Protein AF-A0A7X9B975-F1 (afdb_monomer)

Secondary structure (DSSP, 8-state):
--EEEEEEEEEHHHHHHHHHHHHHHHHHHH--HHHHHHHHHTTT-HHHHHHHHHHHHHHHHHHTS-BTTB-GGGEEEEE-TT--EEEEE-HHHHHHHHHTT--EEEEEEEE-SSEEEEEEEEE--------TT-SSPPPPPPTT--TTSS-EEEEE---TTTHHHHHHHHHHHHHTT-SEEEEEE-HHHHHHHHHH-TTSEEEE--SHHHHHHHTTT-SEEEE-TT------

Solvent-accessible surface area (backbone atoms only — not comparable to full-atom values): 12880 Å² total; per-residue (Å²): 126,61,73,40,58,15,68,28,75,32,55,19,68,59,46,44,55,42,52,74,76,42,39,66,66,53,44,69,61,43,45,47,72,70,45,46,54,53,38,51,77,52,71,60,39,45,42,59,56,25,16,54,50,12,38,46,50,0,43,28,47,38,73,64,66,41,81,71,88,38,52,51,61,29,49,38,75,44,62,50,99,85,64,52,58,40,70,47,63,35,74,68,40,46,53,53,33,50,77,72,45,34,79,50,63,52,48,49,69,48,69,51,91,61,39,8,30,9,44,21,42,31,18,46,71,82,74,77,79,73,62,94,78,56,91,79,68,80,80,83,79,59,93,87,64,55,53,80,77,41,45,27,38,36,38,37,29,39,35,94,96,29,44,64,47,30,52,52,55,49,52,50,42,50,72,74,57,44,32,38,48,32,43,35,24,40,57,82,55,42,58,63,47,47,77,78,38,76,88,49,44,74,43,70,30,86,47,72,72,46,52,57,60,70,52,65,91,46,77,43,77,46,76,55,41,23,48,75,80,79,81,127

Sequence (232 aa):
MNIRTGIDIIKNARIGKIMQKNKDSFYNRIFTADEKDYIEDKNNNVATVAGMFAAKEAVSKLIGTGIGQVSWKDIIIRHDLYGRPYLELSTVAKNITNKLGIYNIDISISNEEEYSVALAIGGQTKIMIIADNMPYRLKKRTQESHKGDYGRIGIIGGSVGMLGAMYLSSYGALRSGTGLVYAILQKDLARDLNIKGTELITKEADELSVYRKAQDGLDSLVIGPGFGTGNR

Radius of gyration: 27.53 Å; Cα contacts (8 Å, |Δi|>4): 400; chains: 1; bounding box: 57×39×76 Å

Nearest PDB structures (foldseek):
  5xuh-assembly1_C  TM=9.046E-01  e=1.630E-10  Escherichia coli K-12
  5cmo-assembly1_B  TM=9.264E-01  e=6.166E-10  Neisser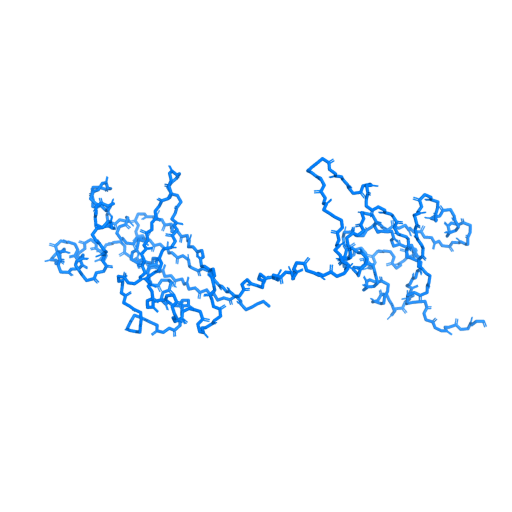ia meningitidis FAM18
  2bdd-assembly1_A  TM=8.419E-01  e=2.238E-10  Plasmodium yoelii yoelii
  5vcb-assembly5_U  TM=9.060E-01  e=1.810E-09  Escherichia coli K-12
  5vbx-assembly1_C  TM=9.005E-01  e=1.699E-09  Escherichia coli K-12

Structure (mmCIF, N/CA/C/O backbone):
data_AF-A0A7X9B975-F1
#
_entry.id   AF-A0A7X9B975-F1
#
loop_
_atom_site.group_PDB
_atom_site.id
_atom_site.type_symbol
_atom_site.label_atom_id
_atom_site.label_alt_id
_atom_site.label_comp_id
_atom_site.label_asym_id
_atom_site.label_entity_id
_atom_site.label_seq_id
_atom_site.pdbx_PDB_ins_code
_atom_site.Cartn_x
_atom_site.Cartn_y
_atom_site.Cartn_z
_atom_site.occupancy
_atom_site.B_iso_or_equiv
_atom_site.auth_seq_id
_atom_site.auth_comp_id
_atom_site.auth_asym_id
_atom_site.auth_atom_id
_atom_site.pdbx_PDB_model_num
ATOM 1 N N . MET A 1 1 ? 13.795 -3.052 -3.272 1.00 57.50 1 MET A N 1
ATOM 2 C CA . MET A 1 1 ? 12.741 -2.192 -2.698 1.00 57.50 1 MET A CA 1
ATOM 3 C C . MET A 1 1 ? 12.273 -2.907 -1.446 1.00 57.50 1 MET A C 1
ATOM 5 O O . MET A 1 1 ? 11.772 -4.013 -1.577 1.00 57.50 1 MET A O 1
ATOM 9 N N . ASN A 1 2 ? 12.555 -2.373 -0.254 1.00 78.81 2 ASN A N 1
ATOM 10 C CA . ASN A 1 2 ? 12.155 -3.034 0.992 1.00 78.81 2 ASN A CA 1
ATOM 11 C C . ASN A 1 2 ? 10.726 -2.614 1.321 1.00 78.81 2 ASN A C 1
ATOM 13 O O . ASN A 1 2 ? 10.510 -1.523 1.851 1.00 78.81 2 ASN A O 1
ATOM 17 N N . ILE A 1 3 ? 9.776 -3.465 0.939 1.00 88.44 3 ILE A N 1
ATOM 18 C CA . ILE A 1 3 ? 8.361 -3.344 1.286 1.00 88.44 3 ILE A CA 1
ATOM 19 C C . ILE A 1 3 ? 8.121 -4.182 2.541 1.00 88.44 3 ILE A C 1
ATOM 21 O O . ILE A 1 3 ? 8.621 -5.300 2.656 1.00 88.44 3 ILE A O 1
ATOM 25 N N . ARG A 1 4 ? 7.369 -3.623 3.480 1.00 92.38 4 ARG A N 1
ATOM 26 C CA . ARG A 1 4 ? 6.867 -4.273 4.684 1.00 92.38 4 ARG A CA 1
ATOM 27 C C . ARG A 1 4 ? 5.353 -4.187 4.691 1.00 92.38 4 ARG A C 1
ATOM 29 O O . ARG A 1 4 ? 4.762 -3.237 4.177 1.00 92.38 4 ARG A O 1
ATOM 36 N N . THR A 1 5 ? 4.738 -5.180 5.303 1.00 95.62 5 THR A N 1
ATOM 37 C CA . THR A 1 5 ? 3.289 -5.287 5.393 1.00 95.62 5 THR A CA 1
ATOM 38 C C . THR A 1 5 ? 2.892 -5.684 6.799 1.00 95.62 5 THR A C 1
ATOM 40 O O . THR A 1 5 ? 3.643 -6.364 7.498 1.00 95.62 5 THR A O 1
ATOM 43 N N . GLY A 1 6 ? 1.684 -5.313 7.186 1.00 96.56 6 GLY A N 1
ATOM 44 C CA . GLY A 1 6 ? 1.014 -5.855 8.352 1.00 96.56 6 GLY A CA 1
ATOM 45 C C . GLY A 1 6 ? -0.459 -6.030 8.038 1.00 96.56 6 GLY A C 1
ATOM 46 O O . GLY A 1 6 ? -1.042 -5.236 7.308 1.00 96.56 6 GLY A O 1
ATOM 47 N N . ILE A 1 7 ? -1.047 -7.103 8.546 1.00 97.94 7 ILE A N 1
ATOM 48 C CA . ILE A 1 7 ? -2.461 -7.410 8.360 1.00 97.94 7 ILE A CA 1
ATOM 49 C C . ILE A 1 7 ? -3.051 -7.818 9.698 1.00 97.94 7 ILE A C 1
ATOM 51 O O . ILE A 1 7 ? -2.393 -8.480 10.513 1.00 97.94 7 ILE A O 1
ATOM 55 N N . ASP A 1 8 ? -4.287 -7.414 9.929 1.00 98.38 8 ASP A N 1
ATOM 56 C CA . ASP A 1 8 ? -5.039 -7.861 11.083 1.00 98.38 8 ASP A CA 1
ATOM 57 C C . ASP A 1 8 ? -6.516 -8.068 10.759 1.00 98.38 8 ASP A C 1
ATOM 59 O O . ASP A 1 8 ? -7.067 -7.399 9.885 1.00 98.38 8 ASP A O 1
ATOM 63 N N . ILE A 1 9 ? -7.128 -9.029 11.452 1.00 98.38 9 ILE A N 1
ATOM 64 C CA . ILE A 1 9 ? -8.538 -9.383 11.319 1.00 98.38 9 ILE A CA 1
ATOM 65 C C . ILE A 1 9 ? -9.173 -9.497 12.702 1.00 98.38 9 ILE A C 1
ATOM 67 O O . ILE A 1 9 ? -8.658 -10.153 13.608 1.00 98.38 9 ILE A O 1
ATOM 71 N N . ILE A 1 10 ? -10.339 -8.882 12.848 1.00 98.38 10 ILE A N 1
ATOM 72 C CA . ILE A 1 10 ? -11.046 -8.730 14.107 1.00 98.38 10 ILE A CA 1
ATOM 73 C C . ILE A 1 10 ? -12.449 -9.291 13.965 1.00 98.38 10 ILE A C 1
ATOM 75 O O . ILE A 1 10 ? -13.190 -8.905 13.072 1.00 98.38 10 ILE A O 1
ATOM 79 N N . LYS A 1 11 ? -12.844 -10.163 14.895 1.00 98.56 11 LYS A N 1
ATOM 80 C CA . LYS A 1 11 ? -14.243 -10.576 15.031 1.00 98.56 11 LYS A CA 1
ATOM 81 C C . LYS A 1 11 ? -15.056 -9.446 15.668 1.00 98.56 11 LYS A C 1
ATOM 83 O O . LYS A 1 11 ? -14.824 -9.119 16.838 1.00 98.56 11 LYS A O 1
ATOM 88 N N . ASN A 1 12 ? -16.037 -8.904 14.953 1.00 98.38 12 ASN A N 1
ATOM 89 C CA . ASN A 1 12 ? -16.820 -7.729 15.362 1.00 98.38 12 ASN A CA 1
ATOM 90 C C . ASN A 1 12 ? -17.543 -7.953 16.692 1.00 98.38 12 ASN A C 1
ATOM 92 O O . ASN A 1 12 ? -17.509 -7.104 17.583 1.00 98.38 12 ASN A O 1
ATOM 96 N N . ALA A 1 13 ? -18.080 -9.158 16.901 1.00 97.94 13 ALA A N 1
ATOM 97 C CA . ALA A 1 13 ? -18.719 -9.541 18.159 1.00 97.94 13 ALA A CA 1
ATOM 98 C C . ALA A 1 13 ? -17.794 -9.394 19.388 1.00 97.94 13 ALA A C 1
ATOM 100 O O . ALA A 1 13 ? -18.272 -9.131 20.494 1.00 97.94 13 ALA A O 1
ATOM 101 N N . ARG A 1 14 ? -16.469 -9.544 19.226 1.00 97.75 14 ARG A N 1
ATOM 102 C CA . ARG A 1 14 ? -15.496 -9.335 20.313 1.00 97.75 14 ARG A CA 1
ATOM 103 C C . ARG A 1 14 ? -15.443 -7.865 20.719 1.00 97.75 14 ARG A C 1
ATOM 105 O O . ARG A 1 14 ? -15.473 -7.568 21.910 1.00 97.75 14 ARG A O 1
ATOM 112 N N . ILE A 1 15 ? -15.398 -6.967 19.737 1.00 98.12 15 ILE A N 1
ATOM 113 C CA . ILE A 1 15 ? -15.389 -5.518 19.960 1.00 98.12 15 ILE A CA 1
ATOM 114 C C . ILE A 1 15 ? -16.724 -5.066 20.550 1.00 98.12 15 ILE A C 1
ATOM 116 O O . ILE A 1 15 ? -16.723 -4.373 21.564 1.00 98.12 15 ILE A O 1
ATOM 120 N N . GLY A 1 16 ? -17.850 -5.562 20.029 1.00 97.62 16 GLY A N 1
ATOM 121 C CA . GLY A 1 16 ? -19.177 -5.280 20.582 1.00 97.62 16 GLY A CA 1
ATOM 122 C C . GLY A 1 16 ? -19.298 -5.649 22.067 1.00 97.62 16 GLY A C 1
ATOM 123 O O . GLY A 1 16 ? -19.759 -4.841 22.870 1.00 97.62 16 GLY A O 1
ATOM 124 N N . LYS A 1 17 ? -18.790 -6.823 22.475 1.00 98.06 17 LYS A N 1
ATOM 125 C CA . LYS A 1 17 ? -18.753 -7.228 23.896 1.00 98.06 17 LYS A CA 1
ATOM 126 C C . LYS A 1 17 ? -17.905 -6.290 24.762 1.00 98.06 17 LYS A C 1
ATOM 128 O O . LYS A 1 17 ? -18.272 -6.026 25.905 1.00 98.06 17 LYS A O 1
ATOM 133 N N . ILE A 1 18 ? -16.776 -5.801 24.246 1.00 97.50 18 ILE A N 1
ATOM 134 C CA . ILE A 1 18 ? -15.914 -4.849 24.965 1.00 97.50 18 ILE A CA 1
ATOM 135 C C . ILE A 1 18 ? -16.613 -3.494 25.092 1.00 97.50 18 ILE A C 1
ATOM 137 O O . ILE A 1 18 ? -16.624 -2.924 26.180 1.00 97.50 18 ILE A O 1
ATOM 141 N N . MET A 1 19 ? -17.242 -3.015 24.018 1.00 96.81 19 MET A N 1
ATOM 142 C CA . MET A 1 19 ? -18.001 -1.763 24.005 1.00 96.81 19 MET A CA 1
ATOM 143 C C . MET A 1 19 ? -19.185 -1.794 24.973 1.00 96.81 19 MET A C 1
ATOM 145 O O . MET A 1 19 ? -19.473 -0.784 25.596 1.00 96.81 19 MET A O 1
ATOM 149 N N . GLN A 1 20 ? -19.842 -2.939 25.160 1.00 96.31 20 GLN A N 1
ATOM 150 C CA . GLN A 1 20 ? -20.931 -3.062 26.137 1.00 96.31 20 GLN A CA 1
ATOM 151 C C . GLN A 1 20 ? -20.439 -3.043 27.589 1.00 96.31 20 GLN A C 1
ATOM 153 O O . GLN A 1 20 ? -21.121 -2.510 28.456 1.00 96.31 20 GLN A O 1
ATOM 158 N N . LYS A 1 21 ? -19.276 -3.646 27.871 1.00 96.19 21 LYS A N 1
ATOM 159 C CA . LYS A 1 21 ? -18.787 -3.815 29.250 1.00 96.19 21 LYS A CA 1
ATOM 160 C C . LYS A 1 21 ? -17.892 -2.676 29.732 1.00 96.19 21 LYS A C 1
ATOM 162 O O . LYS A 1 21 ? -17.994 -2.287 30.884 1.00 96.19 21 LYS A O 1
ATOM 167 N N . ASN A 1 22 ? -16.991 -2.188 28.879 1.00 95.44 22 ASN A N 1
ATOM 168 C CA . ASN A 1 22 ? -15.858 -1.337 29.260 1.00 95.44 22 ASN A CA 1
ATOM 169 C C . ASN A 1 22 ? -15.561 -0.254 28.202 1.00 95.44 22 ASN A C 1
ATOM 171 O O . ASN A 1 22 ? -14.390 0.001 27.900 1.00 95.44 22 ASN A O 1
ATOM 175 N N . LYS A 1 23 ? -16.599 0.362 27.614 1.00 94.44 23 LYS A N 1
ATOM 176 C CA . LYS A 1 23 ? -16.467 1.314 26.493 1.00 94.44 23 LYS A CA 1
ATOM 177 C C . LYS A 1 23 ? -15.414 2.388 26.746 1.00 94.44 23 LYS A C 1
ATOM 179 O O . LYS A 1 23 ? -14.465 2.504 25.975 1.00 94.44 23 LYS A O 1
ATOM 184 N N . ASP A 1 24 ? -15.551 3.124 27.844 1.00 95.56 24 ASP A N 1
ATOM 185 C CA . ASP A 1 24 ? -14.751 4.326 28.084 1.00 95.56 24 ASP A CA 1
ATOM 186 C C . ASP A 1 24 ? -13.279 3.990 28.293 1.00 95.56 24 ASP A C 1
ATOM 188 O O . ASP A 1 24 ? -12.406 4.609 27.692 1.00 95.56 24 ASP A O 1
ATOM 192 N N . SER A 1 25 ? -12.984 2.954 29.084 1.00 97.06 25 SER A N 1
ATOM 193 C CA . SER A 1 25 ? -11.610 2.481 29.289 1.00 97.06 25 SER A CA 1
ATOM 194 C C . SER A 1 25 ? -10.976 2.012 27.974 1.00 97.06 25 SER A C 1
ATOM 196 O O . SER A 1 25 ? -9.838 2.375 27.664 1.00 97.06 25 SER A O 1
ATOM 198 N N . PHE A 1 26 ? -11.728 1.259 27.165 1.00 97.62 26 PHE A N 1
ATOM 199 C CA . PHE A 1 26 ? -11.276 0.790 25.857 1.00 97.62 26 PHE A CA 1
ATOM 200 C C . PHE A 1 26 ? -10.996 1.961 24.906 1.00 97.62 26 PHE A C 1
ATOM 202 O O . PHE A 1 26 ? -9.901 2.054 24.346 1.00 97.62 26 PHE A O 1
ATOM 209 N N . TYR A 1 27 ? -11.931 2.903 24.787 1.00 97.94 27 TYR A N 1
ATOM 210 C CA . TYR A 1 27 ? -11.802 4.057 23.898 1.00 97.94 27 TYR A CA 1
ATOM 211 C C . TYR A 1 27 ? -10.659 4.966 24.341 1.00 97.94 27 TYR A C 1
ATOM 213 O O . TYR A 1 27 ? -9.833 5.375 23.527 1.00 97.94 27 TYR A O 1
ATOM 221 N N . ASN A 1 28 ? -10.559 5.240 25.643 1.00 97.31 28 ASN A N 1
ATOM 222 C CA . ASN A 1 28 ? -9.497 6.062 26.216 1.00 97.31 28 ASN A CA 1
ATOM 223 C C . ASN A 1 28 ? -8.113 5.447 26.055 1.00 97.31 28 ASN A C 1
ATOM 225 O O . ASN A 1 28 ? -7.135 6.192 26.028 1.00 97.31 28 ASN A O 1
ATOM 229 N N . ARG A 1 29 ? -8.009 4.123 25.938 1.00 96.69 29 ARG A N 1
ATOM 230 C CA . ARG A 1 29 ? -6.735 3.449 25.692 1.00 96.69 29 ARG A CA 1
ATOM 231 C C . ARG A 1 29 ? -6.309 3.525 24.227 1.00 96.69 29 ARG A C 1
ATOM 233 O O . ARG A 1 29 ? -5.114 3.651 23.972 1.00 96.69 29 ARG A O 1
ATOM 240 N N . ILE A 1 30 ? -7.251 3.427 23.289 1.00 97.50 30 ILE A N 1
ATOM 241 C CA . ILE A 1 30 ? -6.934 3.122 21.884 1.00 97.50 30 ILE A CA 1
ATOM 242 C C . ILE A 1 30 ? -7.052 4.321 20.954 1.00 97.50 30 ILE A C 1
ATOM 244 O O . ILE A 1 30 ? -6.211 4.490 20.069 1.00 97.50 30 ILE A O 1
ATOM 248 N N . PHE A 1 31 ? -8.072 5.147 21.153 1.00 98.19 31 PHE A N 1
ATOM 249 C CA . PHE A 1 31 ? -8.433 6.203 20.216 1.00 98.19 31 PHE A CA 1
ATOM 250 C C . PHE A 1 31 ? -8.048 7.583 20.762 1.00 98.19 31 PHE A C 1
ATOM 252 O O . PHE A 1 31 ? -8.104 7.837 21.976 1.00 98.19 31 PHE A O 1
ATOM 259 N N . THR A 1 32 ? -7.623 8.475 19.869 1.00 98.12 32 THR A N 1
ATOM 260 C CA . THR A 1 32 ? -7.479 9.912 20.151 1.00 98.12 32 THR A CA 1
ATOM 261 C C . THR A 1 32 ? -8.853 10.569 20.324 1.00 98.12 32 THR A C 1
ATOM 263 O O . THR A 1 32 ? -9.875 9.901 20.188 1.00 98.12 32 THR A O 1
ATOM 266 N N . ALA A 1 33 ? -8.899 11.855 20.688 1.00 97.50 33 ALA A N 1
ATOM 267 C CA . ALA A 1 33 ? -10.167 12.585 20.784 1.00 97.50 33 ALA A CA 1
ATOM 268 C C . ALA A 1 33 ? -10.882 12.606 19.423 1.00 97.50 33 ALA A C 1
ATOM 270 O O . ALA A 1 33 ? -11.959 12.040 19.301 1.00 97.50 33 ALA A O 1
ATOM 271 N N . ASP A 1 34 ? -10.200 13.078 18.383 1.00 96.44 34 ASP A N 1
ATOM 272 C CA . ASP A 1 34 ? -10.764 13.169 17.035 1.00 96.44 34 ASP A CA 1
ATOM 273 C C . ASP A 1 34 ? -11.210 11.813 16.450 1.00 96.44 34 ASP A C 1
ATOM 275 O O . ASP A 1 34 ? -12.160 11.736 15.674 1.00 96.44 34 ASP A O 1
ATOM 279 N N . GLU A 1 35 ? -10.518 10.718 16.789 1.00 98.25 35 GLU A N 1
ATOM 280 C CA . GLU A 1 35 ? -10.943 9.376 16.374 1.00 98.25 35 GLU A CA 1
ATOM 281 C C . GLU A 1 35 ? -12.242 8.955 17.068 1.00 98.25 35 GLU A C 1
ATOM 283 O O . GLU A 1 35 ? -13.059 8.270 16.455 1.00 98.25 35 GLU A O 1
ATOM 288 N N . LYS A 1 36 ? -12.445 9.349 18.332 1.00 98.19 36 LYS A N 1
ATOM 289 C CA . LYS A 1 36 ? -13.707 9.098 19.038 1.00 98.19 36 LYS A CA 1
ATOM 290 C C . LYS A 1 36 ? -14.830 9.928 18.442 1.00 98.19 36 LYS A C 1
ATOM 292 O O . LYS A 1 36 ? -15.886 9.353 18.213 1.00 98.19 36 LYS A O 1
ATOM 297 N N . ASP A 1 37 ? -14.577 11.193 18.118 1.00 97.25 37 ASP A N 1
ATOM 298 C CA . ASP A 1 37 ? -15.561 12.057 17.459 1.00 97.25 37 ASP A CA 1
ATOM 299 C C . ASP A 1 37 ? -16.019 11.424 16.134 1.00 97.25 37 ASP A C 1
ATOM 301 O O . ASP A 1 37 ? -17.210 11.248 15.895 1.00 97.25 37 ASP A O 1
ATOM 305 N N . TYR A 1 38 ? -15.076 10.929 15.322 1.00 96.62 38 TYR A N 1
ATOM 306 C CA . TYR A 1 38 ? -15.402 10.188 14.098 1.00 96.62 38 TYR A CA 1
ATOM 307 C C . TYR A 1 38 ? -16.229 8.917 14.366 1.00 96.62 38 TYR A C 1
ATOM 309 O O . TYR A 1 38 ? -17.169 8.609 13.632 1.00 96.62 38 TYR A O 1
ATOM 317 N N . ILE A 1 39 ? -15.882 8.143 15.398 1.00 97.31 39 ILE A N 1
ATOM 318 C CA . ILE A 1 39 ? -16.630 6.935 15.781 1.00 97.31 39 ILE A CA 1
ATOM 319 C C . ILE A 1 39 ? -18.054 7.294 16.233 1.00 97.31 39 ILE A C 1
ATOM 321 O O . ILE A 1 39 ? -18.999 6.560 15.926 1.00 97.31 39 ILE A O 1
ATOM 325 N N . GLU A 1 40 ? -18.217 8.397 16.956 1.00 96.94 40 GLU A N 1
ATOM 326 C CA . GLU A 1 40 ? -19.508 8.907 17.414 1.00 96.94 40 GLU A CA 1
ATOM 327 C C . GLU A 1 40 ? -20.374 9.377 16.245 1.00 96.94 40 GLU A C 1
ATOM 329 O O . GLU A 1 40 ? -21.527 8.949 16.165 1.00 96.94 40 GLU A O 1
ATOM 334 N N . ASP A 1 41 ? -19.802 10.090 15.272 1.00 96.38 41 ASP A N 1
ATOM 335 C CA . ASP A 1 41 ? -20.461 10.465 14.011 1.00 96.38 41 ASP A CA 1
ATOM 336 C C . ASP A 1 41 ? -20.919 9.245 13.194 1.00 96.38 41 ASP A C 1
ATOM 338 O O . ASP A 1 41 ? -21.881 9.302 12.423 1.00 96.38 41 ASP A O 1
ATOM 342 N N . LYS A 1 42 ? -20.252 8.098 13.368 1.00 95.88 42 LYS A N 1
ATOM 343 C CA . LYS A 1 42 ? -20.668 6.799 12.810 1.00 95.88 42 LYS A CA 1
ATOM 344 C C . LYS A 1 42 ? -21.601 6.016 13.737 1.00 95.88 42 LYS A C 1
ATOM 346 O O . LYS A 1 42 ? -21.736 4.801 13.585 1.00 95.88 42 LYS A O 1
ATOM 351 N N . ASN A 1 43 ? -22.261 6.685 14.680 1.00 96.88 43 ASN A N 1
ATOM 352 C CA . ASN A 1 43 ? -23.194 6.110 15.652 1.00 96.88 43 ASN A CA 1
ATOM 353 C C . ASN A 1 43 ? -22.585 4.977 16.489 1.00 96.88 43 ASN A C 1
ATOM 355 O O . ASN A 1 43 ? -23.275 4.025 16.853 1.00 96.88 43 ASN A O 1
ATOM 359 N N . ASN A 1 44 ? -21.283 5.051 16.790 1.00 95.38 44 ASN A N 1
ATOM 360 C CA . ASN A 1 44 ? -20.555 3.992 17.491 1.00 95.38 44 ASN A CA 1
ATOM 361 C C . ASN A 1 44 ? -20.723 2.611 16.828 1.00 95.38 44 ASN A C 1
ATOM 363 O O . ASN A 1 44 ? -20.837 1.590 17.512 1.00 95.38 44 ASN A O 1
ATOM 367 N N . ASN A 1 45 ? -20.758 2.569 15.494 1.00 96.69 45 ASN A N 1
AT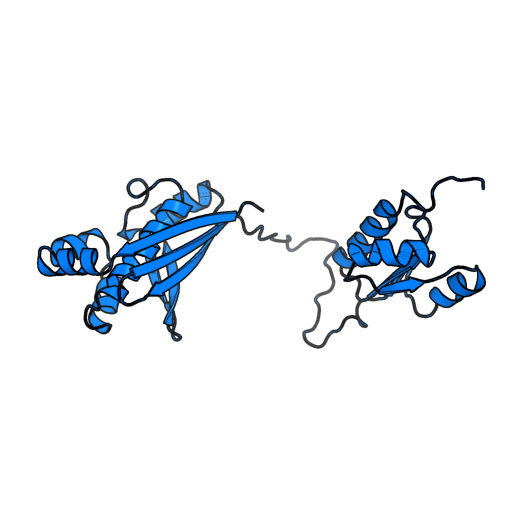OM 368 C CA . ASN A 1 45 ? -20.874 1.323 14.751 1.00 96.69 45 ASN A CA 1
ATOM 369 C C . ASN A 1 45 ? -19.723 0.360 15.105 1.00 96.69 45 ASN A C 1
ATOM 371 O O . ASN A 1 45 ? -18.544 0.703 15.003 1.00 96.69 45 ASN A O 1
ATOM 375 N N . VAL A 1 46 ? -20.071 -0.868 15.508 1.00 98.06 46 VAL A N 1
ATOM 376 C CA . VAL A 1 46 ? -19.100 -1.870 15.978 1.00 98.06 46 VAL A CA 1
ATOM 377 C C . VAL A 1 46 ? -18.076 -2.227 14.899 1.00 98.06 46 VAL A C 1
ATOM 379 O O . VAL A 1 46 ? -16.898 -2.363 15.222 1.00 98.06 46 VAL A O 1
ATOM 382 N N . ALA A 1 47 ? -18.492 -2.342 13.636 1.00 97.81 47 ALA A N 1
ATOM 383 C CA . ALA A 1 47 ? -17.593 -2.648 12.526 1.00 97.81 47 ALA A CA 1
ATOM 384 C C . ALA A 1 47 ? -16.650 -1.471 12.216 1.00 97.81 47 ALA A C 1
ATOM 386 O O . ALA A 1 47 ? -15.480 -1.690 11.918 1.00 97.81 47 ALA A O 1
ATOM 387 N N . THR A 1 48 ? -17.091 -0.216 12.377 1.00 97.44 48 THR A N 1
ATOM 388 C CA . THR A 1 48 ? -16.197 0.955 12.295 1.00 97.44 48 THR A CA 1
ATOM 389 C C . THR A 1 48 ? -15.102 0.892 13.360 1.00 97.44 48 THR A C 1
ATOM 391 O O . THR A 1 48 ? -13.919 1.005 13.037 1.00 97.44 48 THR A O 1
ATOM 394 N N . VAL A 1 49 ? -15.475 0.645 14.619 1.00 98.25 49 VAL A N 1
ATOM 395 C CA . VAL A 1 49 ? -14.514 0.529 15.730 1.00 98.25 49 VAL A CA 1
ATOM 396 C C . VAL A 1 49 ? -13.571 -0.657 15.516 1.00 98.25 49 VAL A C 1
ATOM 398 O O . VAL A 1 49 ? -12.363 -0.533 15.725 1.00 98.25 49 VAL A O 1
ATOM 401 N N . ALA A 1 50 ? -14.102 -1.799 15.072 1.00 98.56 50 ALA A N 1
ATOM 402 C CA . ALA A 1 50 ? -13.325 -2.998 14.784 1.00 98.56 50 ALA A CA 1
ATOM 403 C C . ALA A 1 50 ? -12.348 -2.793 13.618 1.00 98.56 50 ALA A C 1
ATOM 405 O O . ALA A 1 50 ? -11.187 -3.177 13.739 1.00 98.56 50 ALA A O 1
ATOM 406 N N . GLY A 1 51 ? -12.772 -2.135 12.538 1.00 98.38 51 GLY A N 1
ATOM 407 C CA . GLY A 1 51 ? -11.926 -1.801 11.393 1.00 98.38 51 GLY A CA 1
ATOM 408 C C . GLY A 1 51 ? -10.796 -0.837 11.748 1.00 98.38 51 GLY A C 1
ATOM 409 O O . GLY A 1 51 ? -9.647 -1.079 11.380 1.00 98.38 51 GLY A O 1
ATOM 410 N N . MET A 1 52 ? -11.077 0.210 12.530 1.00 98.44 52 MET A N 1
ATOM 411 C CA . MET A 1 52 ? -10.035 1.125 13.017 1.00 98.44 52 MET A CA 1
ATOM 412 C C . MET A 1 52 ? -9.064 0.425 13.977 1.00 98.44 52 MET A C 1
ATOM 414 O O . MET A 1 52 ? -7.856 0.649 13.903 1.00 98.44 52 MET A O 1
ATOM 418 N N . PHE A 1 53 ? -9.563 -0.453 14.853 1.00 98.31 53 PHE A N 1
ATOM 419 C CA . PHE A 1 53 ? -8.722 -1.271 15.729 1.00 98.31 53 PHE A CA 1
ATOM 420 C C . PHE A 1 53 ? -7.810 -2.205 14.914 1.00 98.31 53 PHE A C 1
ATOM 422 O O . PHE A 1 53 ? -6.599 -2.222 15.144 1.00 98.31 53 PHE A O 1
ATOM 429 N N . ALA A 1 54 ? -8.364 -2.906 13.917 1.00 98.31 54 ALA A N 1
ATOM 430 C CA . ALA A 1 54 ? -7.610 -3.760 12.999 1.00 98.31 54 ALA A CA 1
ATOM 431 C C . ALA A 1 54 ? -6.527 -2.960 12.259 1.00 98.31 54 ALA A C 1
ATOM 433 O O . ALA A 1 54 ? -5.388 -3.407 12.144 1.00 98.31 54 ALA A O 1
ATOM 434 N N . ALA A 1 55 ? -6.841 -1.743 11.802 1.00 98.31 55 ALA A N 1
ATOM 435 C CA . ALA A 1 55 ? -5.877 -0.879 11.121 1.00 98.31 55 ALA A CA 1
ATOM 436 C C . ALA A 1 55 ? -4.693 -0.518 12.022 1.00 98.31 55 ALA A C 1
ATOM 438 O O . ALA A 1 55 ? -3.541 -0.582 11.584 1.00 98.31 55 ALA A O 1
ATOM 439 N N . LYS A 1 56 ? -4.950 -0.203 13.297 1.00 97.88 56 LYS A N 1
ATOM 440 C CA . LYS A 1 56 ? -3.879 0.087 14.256 1.00 97.88 56 LYS A CA 1
ATOM 441 C C . LYS A 1 56 ? -2.994 -1.132 14.524 1.00 97.88 56 LYS A C 1
ATOM 443 O O . LYS A 1 56 ? -1.769 -0.995 14.558 1.00 97.88 56 LYS A O 1
ATOM 448 N N . GLU A 1 57 ? -3.577 -2.324 14.647 1.00 97.31 57 GLU A N 1
ATOM 449 C CA . GLU A 1 57 ? -2.802 -3.566 14.774 1.00 97.31 57 GLU A CA 1
ATOM 450 C C . GLU A 1 57 ? -1.994 -3.885 13.509 1.00 97.31 57 GLU A C 1
ATOM 452 O O . GLU A 1 57 ? -0.812 -4.225 13.603 1.00 97.31 57 GLU A O 1
ATOM 457 N N . ALA A 1 58 ? -2.586 -3.718 12.325 1.00 97.69 58 ALA A N 1
ATOM 458 C CA . ALA A 1 58 ? -1.910 -3.914 11.047 1.00 97.69 58 ALA A CA 1
ATOM 459 C C . ALA A 1 58 ? -0.683 -2.995 10.916 1.00 97.69 58 ALA A C 1
ATOM 461 O O . ALA A 1 58 ? 0.408 -3.462 10.583 1.00 97.69 58 ALA A O 1
ATOM 462 N N . VAL A 1 59 ? -0.813 -1.710 11.260 1.00 97.06 59 VAL A N 1
ATOM 463 C CA . VAL A 1 59 ? 0.319 -0.768 11.268 1.00 97.06 59 VAL A CA 1
ATOM 464 C C . VAL A 1 59 ? 1.371 -1.177 12.301 1.00 97.06 59 VAL A C 1
ATOM 466 O O . VAL A 1 59 ? 2.562 -1.191 11.993 1.00 97.06 59 VAL A O 1
ATOM 469 N N . SER A 1 60 ? 0.963 -1.579 13.505 1.00 95.69 60 SER A N 1
ATOM 470 C CA . SER A 1 60 ? 1.893 -2.047 14.539 1.00 95.69 60 SER A CA 1
ATOM 471 C C . SER A 1 60 ? 2.717 -3.269 14.092 1.00 95.69 60 SER A C 1
ATOM 473 O O . SER A 1 60 ? 3.934 -3.316 14.309 1.00 95.69 60 SER A O 1
ATOM 475 N N . LYS A 1 61 ? 2.091 -4.225 13.391 1.00 94.81 61 LYS A N 1
ATOM 476 C CA . LYS A 1 61 ? 2.766 -5.396 12.801 1.00 94.81 61 LYS A CA 1
ATOM 477 C C . LYS A 1 61 ? 3.727 -5.008 11.680 1.00 94.81 61 LYS A C 1
ATOM 479 O O . LYS A 1 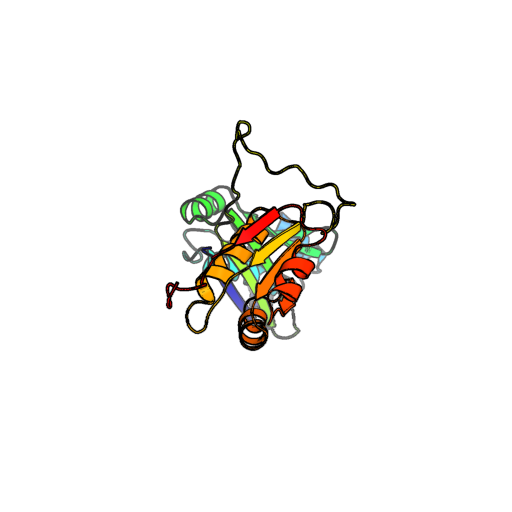61 ? 4.827 -5.548 11.623 1.00 94.81 61 LYS A O 1
ATOM 484 N N . LEU A 1 62 ? 3.349 -4.046 10.835 1.00 94.75 62 LEU A N 1
ATOM 485 C CA . LEU A 1 62 ? 4.219 -3.512 9.783 1.00 94.75 62 LEU A CA 1
ATOM 486 C C . LEU A 1 62 ? 5.493 -2.879 10.360 1.00 94.75 62 LEU A C 1
ATOM 488 O O . LEU A 1 62 ? 6.586 -3.073 9.820 1.00 94.75 62 LEU A O 1
ATOM 492 N N . ILE A 1 63 ? 5.360 -2.122 11.455 1.00 92.00 63 ILE A N 1
ATOM 493 C CA . ILE A 1 63 ? 6.498 -1.519 12.165 1.00 92.00 63 ILE A CA 1
ATOM 494 C C . ILE A 1 63 ? 7.391 -2.623 12.758 1.00 92.00 63 ILE A C 1
ATOM 496 O O . ILE A 1 63 ? 8.614 -2.484 12.785 1.00 92.00 63 ILE A O 1
ATOM 500 N N . GLY A 1 64 ? 6.797 -3.755 13.148 1.00 86.38 64 GLY A N 1
ATOM 501 C CA . GLY A 1 64 ? 7.508 -4.948 13.612 1.00 86.38 64 GLY A CA 1
ATOM 502 C C . GLY A 1 64 ? 7.893 -4.903 15.089 1.00 86.38 64 GLY A C 1
ATOM 503 O O . GLY A 1 64 ? 8.649 -5.751 15.551 1.00 86.38 64 GLY A O 1
ATOM 504 N N . THR A 1 65 ? 7.388 -3.920 15.835 1.00 76.25 65 THR A N 1
ATOM 505 C CA . THR A 1 65 ? 7.662 -3.742 17.269 1.00 76.25 65 THR A CA 1
ATOM 506 C C . THR A 1 65 ? 6.500 -4.178 18.160 1.00 76.25 65 THR A C 1
ATOM 508 O O . THR A 1 65 ? 6.674 -4.279 19.373 1.00 76.25 65 THR A O 1
ATOM 511 N N . GLY A 1 66 ? 5.324 -4.443 17.576 1.00 74.25 66 GLY A N 1
ATOM 512 C CA . GLY A 1 66 ? 4.091 -4.643 18.333 1.00 74.25 66 GLY A CA 1
ATOM 513 C C . GLY A 1 66 ? 3.640 -3.369 19.059 1.00 74.25 66 GLY A C 1
ATOM 514 O O . GLY A 1 66 ? 4.263 -2.306 18.965 1.00 74.25 66 GLY A O 1
ATOM 515 N N . ILE A 1 67 ? 2.512 -3.452 19.765 1.00 80.00 67 ILE A N 1
ATOM 516 C CA . ILE A 1 67 ? 2.047 -2.354 20.616 1.00 80.00 67 ILE A CA 1
ATOM 517 C C . ILE A 1 67 ? 2.902 -2.348 21.886 1.00 80.00 67 ILE A C 1
ATOM 519 O O . ILE A 1 67 ? 2.952 -3.341 22.610 1.00 80.00 67 ILE A O 1
ATOM 523 N N . GLY A 1 68 ? 3.576 -1.231 22.152 1.00 77.44 68 GLY A N 1
ATOM 524 C CA . GLY A 1 68 ? 4.531 -1.093 23.254 1.00 77.44 68 GLY A CA 1
ATOM 525 C C . GLY A 1 68 ? 5.561 -0.007 22.966 1.00 77.44 68 GLY A C 1
ATOM 526 O O . GLY A 1 68 ? 5.547 1.032 23.617 1.00 77.44 68 GLY A O 1
ATOM 527 N N . GLN A 1 69 ? 6.401 -0.207 21.941 1.00 80.81 69 GLN A N 1
ATOM 528 C CA . GLN A 1 69 ? 7.304 0.855 21.457 1.00 80.81 69 GLN A CA 1
ATOM 529 C C . GLN A 1 69 ? 6.545 1.970 20.733 1.00 80.81 69 GLN A C 1
ATOM 531 O O . GLN A 1 69 ? 6.964 3.122 20.747 1.00 80.81 69 GLN A O 1
ATOM 536 N N . VAL A 1 70 ? 5.434 1.605 20.096 1.00 90.12 70 VAL A N 1
ATOM 537 C CA . VAL A 1 70 ? 4.445 2.528 19.547 1.00 90.12 70 VAL A CA 1
ATOM 538 C C . VAL A 1 70 ? 3.152 2.294 20.319 1.00 90.12 70 VAL A C 1
ATOM 540 O O . VAL A 1 70 ? 2.727 1.145 20.485 1.00 90.12 70 VAL A O 1
ATOM 543 N N . SER A 1 71 ? 2.551 3.361 20.83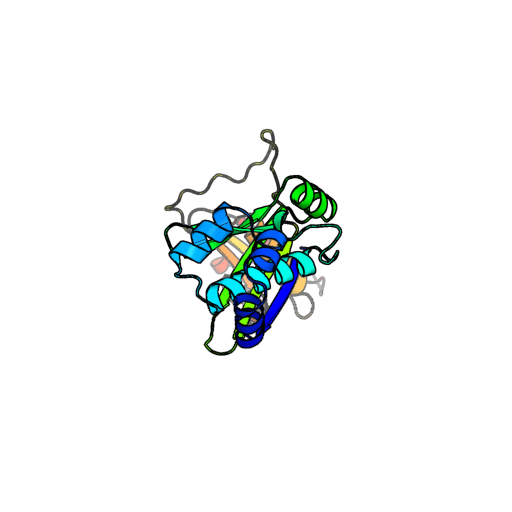9 1.00 93.56 71 SER A N 1
ATOM 544 C CA . SER A 1 71 ? 1.262 3.277 21.521 1.00 93.56 71 SER A CA 1
ATOM 545 C C . SER A 1 71 ? 0.112 3.284 20.514 1.00 93.56 71 SER A C 1
ATOM 547 O O . SER A 1 71 ? 0.250 3.729 19.376 1.00 93.56 71 SER A O 1
ATOM 549 N N . TRP A 1 72 ? -1.070 2.848 20.947 1.00 96.44 72 TRP A N 1
ATOM 550 C CA . TRP A 1 72 ? -2.273 2.911 20.115 1.00 96.44 72 TRP A CA 1
ATOM 551 C C . TRP A 1 72 ? -2.581 4.319 19.597 1.00 96.44 72 TRP A C 1
ATOM 553 O O . TRP A 1 72 ? -3.050 4.472 18.475 1.00 96.44 72 TRP A O 1
ATOM 563 N N . LYS A 1 73 ? -2.308 5.348 20.406 1.00 96.69 73 LYS A N 1
ATOM 564 C CA . LYS A 1 73 ? -2.585 6.749 20.065 1.00 96.69 73 LYS A CA 1
ATOM 565 C C . LYS A 1 73 ? -1.493 7.396 19.220 1.00 96.69 73 LYS A C 1
ATOM 567 O O . LYS A 1 73 ? -1.691 8.500 18.731 1.00 96.69 73 LYS A O 1
ATOM 572 N N . ASP A 1 74 ? -0.367 6.714 19.029 1.00 95.94 74 ASP A N 1
ATOM 573 C CA . ASP A 1 74 ? 0.660 7.152 18.089 1.00 95.94 74 ASP A CA 1
ATOM 574 C C . ASP A 1 74 ? 0.310 6.802 16.635 1.00 95.94 74 ASP A C 1
ATOM 576 O O . ASP A 1 74 ? 0.898 7.364 15.711 1.00 95.94 74 ASP A O 1
ATOM 580 N N . ILE A 1 75 ? -0.634 5.875 16.445 1.00 97.12 75 ILE A N 1
ATOM 581 C CA . ILE A 1 75 ? -1.160 5.421 15.157 1.00 97.12 75 ILE A CA 1
ATOM 582 C C . ILE A 1 75 ? -2.569 5.998 15.021 1.00 97.12 75 ILE A C 1
ATOM 584 O O . ILE A 1 75 ? -3.494 5.505 15.663 1.00 97.12 75 ILE A O 1
ATOM 588 N N . ILE A 1 76 ? -2.735 7.051 14.227 1.00 98.19 76 ILE A N 1
ATOM 589 C CA . ILE A 1 76 ? -3.981 7.818 14.132 1.00 98.19 76 ILE A CA 1
ATOM 590 C C . ILE A 1 76 ? -4.619 7.540 12.773 1.00 98.19 76 ILE A C 1
ATOM 592 O O . ILE A 1 76 ? -4.019 7.793 11.728 1.00 98.19 76 ILE A O 1
ATOM 596 N N . ILE A 1 77 ? -5.837 7.006 12.783 1.00 98.19 77 ILE A N 1
ATOM 597 C CA . ILE A 1 77 ? -6.589 6.708 11.565 1.00 98.19 77 ILE A CA 1
ATOM 598 C C . ILE A 1 77 ? -7.459 7.915 11.220 1.00 98.19 77 ILE A C 1
ATOM 600 O O . ILE A 1 77 ? -8.305 8.339 12.007 1.00 98.19 77 ILE A O 1
ATOM 604 N N . ARG A 1 78 ? -7.261 8.461 10.023 1.00 97.31 78 ARG A N 1
ATOM 605 C CA . ARG A 1 78 ? -8.041 9.569 9.468 1.00 97.31 78 ARG A CA 1
ATOM 606 C C . ARG A 1 78 ? -8.787 9.104 8.225 1.00 97.31 78 ARG A C 1
ATOM 608 O O . ARG A 1 78 ? -8.450 8.070 7.655 1.00 97.31 78 ARG A O 1
ATOM 615 N N . HIS A 1 79 ? -9.778 9.875 7.796 1.00 95.44 79 HIS A N 1
ATOM 616 C CA . HIS A 1 79 ? -10.500 9.634 6.550 1.00 95.44 79 HIS A CA 1
ATOM 617 C C . HIS A 1 79 ? -10.556 10.926 5.740 1.00 95.44 79 HIS A C 1
ATOM 619 O O . HIS A 1 79 ? -10.730 12.001 6.313 1.00 95.44 79 HIS A O 1
ATOM 625 N N . ASP A 1 80 ? -10.369 10.830 4.425 1.00 93.06 80 ASP A N 1
ATOM 626 C CA . ASP A 1 80 ? -10.524 11.979 3.532 1.00 93.06 80 ASP A CA 1
ATOM 627 C C . ASP A 1 80 ? -12.006 12.275 3.225 1.00 93.06 80 ASP A C 1
ATOM 629 O O . ASP A 1 80 ? -12.916 11.594 3.706 1.00 93.06 80 ASP A O 1
ATOM 633 N N . LEU A 1 81 ? -12.258 13.297 2.399 1.00 92.19 81 LEU A N 1
ATOM 634 C CA . LEU A 1 81 ? -13.611 13.710 1.999 1.00 92.19 81 LEU A CA 1
ATOM 635 C C . LEU A 1 81 ? -14.385 12.628 1.222 1.00 92.19 81 LEU A C 1
ATOM 637 O O . LEU A 1 81 ? -15.609 12.702 1.139 1.00 92.19 81 LEU A O 1
ATOM 641 N N . TYR A 1 82 ? -13.694 11.628 0.671 1.00 92.31 82 TYR A N 1
ATOM 642 C CA . TYR A 1 82 ? -14.283 10.493 -0.043 1.00 92.31 82 TYR A CA 1
ATOM 643 C C . TYR A 1 82 ? -14.390 9.241 0.840 1.00 92.31 82 TYR A C 1
ATOM 645 O O . TYR A 1 82 ? -14.818 8.186 0.372 1.00 92.31 82 TYR A O 1
ATOM 653 N N . GLY A 1 83 ? -14.014 9.340 2.118 1.00 88.56 83 GLY A N 1
ATOM 654 C CA . GLY A 1 83 ? -14.043 8.238 3.072 1.00 88.56 83 GLY A CA 1
ATOM 655 C C . GLY A 1 83 ? -12.866 7.270 2.955 1.00 88.56 83 GLY A C 1
ATOM 656 O O . GLY A 1 83 ? -12.899 6.223 3.602 1.00 88.56 83 GLY A O 1
ATOM 657 N N . ARG A 1 84 ? -11.819 7.583 2.177 1.00 95.00 84 ARG A N 1
ATOM 658 C CA . ARG A 1 84 ? -10.610 6.749 2.124 1.00 95.00 84 ARG A CA 1
ATOM 659 C C . ARG A 1 84 ? -9.857 6.870 3.454 1.00 95.00 84 ARG A C 1
ATOM 661 O O . ARG A 1 84 ? -9.522 7.992 3.843 1.00 95.00 84 ARG A O 1
ATOM 668 N N . PRO A 1 85 ? -9.531 5.752 4.129 1.00 97.19 85 PRO A N 1
ATOM 669 C CA . PRO A 1 85 ? -8.704 5.798 5.322 1.00 97.19 85 PRO A CA 1
ATOM 670 C C . PRO A 1 85 ? -7.254 6.143 4.961 1.00 97.19 85 PRO A C 1
ATOM 672 O O . PRO A 1 85 ? -6.693 5.610 4.001 1.00 97.19 85 PRO A O 1
ATOM 675 N N . TYR A 1 86 ? -6.627 7.001 5.757 1.00 96.56 86 TYR A N 1
ATOM 676 C CA . TYR A 1 86 ? -5.199 7.287 5.685 1.00 96.56 86 TYR A CA 1
ATOM 677 C C . TYR A 1 86 ? -4.594 7.380 7.084 1.00 96.56 86 TYR A C 1
ATOM 679 O O . TYR A 1 86 ? -5.292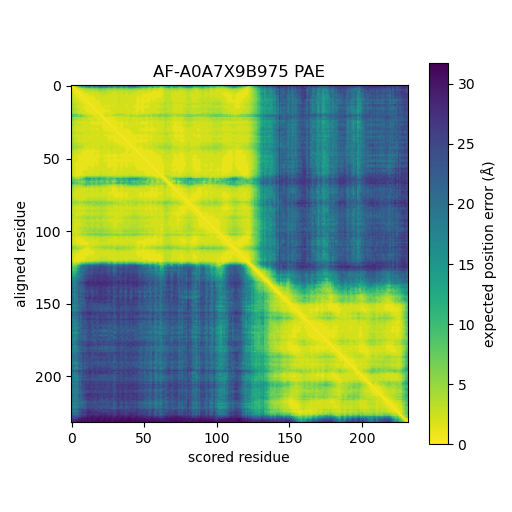 7.553 8.086 1.00 96.56 86 TYR A O 1
ATOM 687 N N . LEU A 1 87 ? -3.276 7.218 7.145 1.00 96.00 87 LEU A N 1
ATOM 688 C CA . LEU A 1 87 ? -2.545 7.149 8.397 1.00 96.00 87 LEU A CA 1
ATOM 689 C C . LEU A 1 87 ? -1.886 8.487 8.729 1.00 96.00 87 LEU A C 1
ATOM 691 O O . LEU A 1 87 ? -1.127 9.042 7.935 1.00 96.00 87 LEU A O 1
ATOM 695 N N . GLU A 1 88 ? -2.099 8.947 9.953 1.00 96.38 88 GLU A N 1
ATOM 696 C CA . GLU A 1 88 ? -1.298 9.980 10.590 1.00 96.38 88 GLU A CA 1
ATOM 697 C C . GLU A 1 88 ? -0.506 9.348 11.745 1.00 96.38 88 GLU A C 1
ATOM 699 O O . GLU A 1 88 ? -1.023 8.556 12.529 1.00 96.38 88 GLU A O 1
ATOM 704 N N . LEU A 1 89 ? 0.784 9.669 11.838 1.00 95.25 89 LEU A N 1
ATOM 705 C CA . LEU A 1 89 ? 1.659 9.166 12.895 1.00 95.25 89 LEU A CA 1
ATOM 706 C C . LEU A 1 89 ? 2.108 10.301 13.811 1.00 95.25 89 LEU A C 1
ATOM 708 O O . LEU A 1 89 ? 2.490 11.379 13.331 1.00 95.25 89 LEU A O 1
ATOM 712 N N . SER A 1 90 ? 2.148 10.026 15.116 1.00 95.00 90 SER A N 1
ATOM 713 C CA . SER A 1 90 ? 2.779 10.926 16.085 1.00 95.00 90 SER A CA 1
ATOM 714 C C . SER A 1 90 ? 4.276 11.083 15.804 1.00 95.00 90 SER A C 1
ATOM 716 O O . SER A 1 90 ? 4.896 10.282 15.097 1.00 95.00 90 SER A O 1
ATOM 718 N N . THR A 1 91 ? 4.898 12.099 16.402 1.00 94.12 91 THR A N 1
ATOM 719 C CA . THR A 1 91 ? 6.349 12.318 16.300 1.00 94.12 91 THR A CA 1
ATOM 720 C C . THR A 1 91 ? 7.154 11.095 16.752 1.00 94.12 91 THR A C 1
ATOM 722 O O . THR A 1 91 ? 8.164 10.758 16.136 1.00 94.12 91 THR A O 1
ATOM 725 N N . VAL A 1 92 ? 6.696 10.391 17.793 1.00 91.31 92 VAL A N 1
ATOM 726 C CA . VAL A 1 92 ? 7.369 9.193 18.316 1.00 91.31 92 VAL A CA 1
ATOM 727 C C . VAL A 1 92 ? 7.310 8.054 17.299 1.00 91.31 92 VAL A C 1
ATOM 729 O O . VAL A 1 92 ? 8.356 7.507 16.941 1.00 91.31 92 VAL A O 1
ATOM 732 N N . ALA A 1 93 ? 6.122 7.747 16.766 1.00 93.06 93 ALA A N 1
ATOM 733 C CA . ALA A 1 93 ? 5.971 6.708 15.747 1.00 93.06 93 ALA A CA 1
ATOM 734 C C . ALA A 1 93 ? 6.739 7.038 14.462 1.00 93.06 93 ALA A C 1
ATOM 736 O O . ALA A 1 93 ? 7.440 6.167 13.948 1.00 93.06 93 ALA A O 1
ATOM 737 N N . LYS A 1 94 ? 6.692 8.295 13.994 1.00 93.31 94 LYS A N 1
ATOM 738 C CA . LYS A 1 94 ? 7.466 8.759 12.828 1.00 93.31 94 LYS A CA 1
ATOM 739 C C . LYS A 1 94 ? 8.965 8.539 13.011 1.00 93.31 94 LYS A C 1
ATOM 741 O O . LYS A 1 94 ? 9.641 8.079 12.096 1.00 93.31 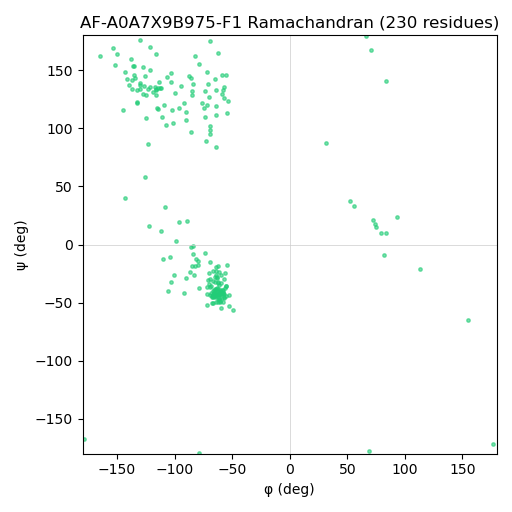94 LYS A O 1
ATOM 746 N N . ASN A 1 95 ? 9.503 8.832 14.195 1.00 91.62 95 ASN A N 1
ATOM 747 C CA . ASN A 1 95 ? 10.924 8.617 14.475 1.00 91.62 95 ASN A CA 1
ATOM 748 C C . ASN A 1 95 ? 11.307 7.131 14.418 1.00 91.62 95 ASN A C 1
ATOM 750 O O . ASN A 1 95 ? 12.380 6.794 13.915 1.00 91.62 95 ASN A O 1
ATOM 754 N N . ILE A 1 96 ? 10.439 6.243 14.906 1.00 91.06 96 ILE A N 1
ATOM 755 C CA . ILE A 1 96 ? 10.653 4.792 14.846 1.00 91.06 96 ILE A CA 1
ATOM 756 C C . ILE A 1 96 ? 10.587 4.303 13.395 1.00 91.06 96 ILE A C 1
ATOM 758 O O . ILE A 1 96 ? 11.517 3.639 12.936 1.00 91.06 96 ILE A O 1
ATOM 762 N N . THR A 1 97 ? 9.547 4.670 12.641 1.00 91.25 97 THR A N 1
ATOM 763 C CA . THR A 1 97 ? 9.394 4.252 11.238 1.00 91.25 97 THR A CA 1
ATOM 764 C C . THR A 1 97 ? 10.541 4.769 10.371 1.00 91.25 97 THR A C 1
ATOM 766 O O . THR A 1 97 ? 11.103 3.998 9.595 1.00 91.25 97 THR A O 1
ATOM 769 N N . ASN A 1 98 ? 10.988 6.012 10.579 1.00 89.94 98 ASN A N 1
ATOM 770 C CA . ASN A 1 98 ? 12.129 6.594 9.868 1.00 89.94 98 ASN A CA 1
ATOM 771 C C . ASN A 1 98 ? 13.434 5.830 10.129 1.00 89.94 98 ASN A C 1
ATOM 773 O O . ASN A 1 98 ? 14.176 5.554 9.186 1.00 89.94 98 ASN A O 1
ATOM 777 N N . LYS A 1 99 ? 13.705 5.430 11.381 1.00 88.56 99 LYS A N 1
ATOM 778 C CA . LYS A 1 99 ? 14.872 4.591 11.722 1.00 88.56 99 LYS A CA 1
ATOM 779 C C . LYS A 1 99 ? 14.813 3.212 11.063 1.00 88.56 99 LYS A C 1
ATOM 781 O O . LYS A 1 99 ? 15.850 2.636 10.755 1.00 88.56 99 LYS A O 1
ATOM 786 N N . LEU A 1 100 ? 13.607 2.700 10.815 1.00 88.12 100 LEU A N 1
ATOM 787 C CA . LEU A 1 100 ? 13.370 1.448 10.094 1.00 88.12 100 LEU A CA 1
ATOM 788 C C . LEU A 1 100 ? 13.367 1.621 8.562 1.00 88.12 100 LEU A C 1
ATOM 790 O O . LEU A 1 100 ? 13.200 0.637 7.839 1.00 88.12 100 LEU A O 1
ATOM 794 N N . GLY A 1 101 ? 13.551 2.849 8.058 1.00 88.12 101 GLY A N 1
ATOM 795 C CA . GLY A 1 101 ? 13.502 3.179 6.632 1.00 88.12 101 GLY A CA 1
ATOM 796 C C . GLY A 1 101 ? 12.091 3.159 6.033 1.00 88.12 101 GLY A C 1
ATOM 797 O O . GLY A 1 101 ? 11.942 2.993 4.826 1.00 88.12 101 GLY A O 1
ATOM 798 N N . ILE A 1 102 ? 11.053 3.280 6.855 1.00 90.44 102 ILE A N 1
ATOM 799 C CA . ILE A 1 102 ? 9.649 3.285 6.440 1.00 90.44 102 ILE A CA 1
ATOM 800 C C . ILE A 1 102 ? 9.173 4.739 6.431 1.00 90.44 102 ILE A C 1
ATOM 802 O O . ILE A 1 102 ? 8.941 5.322 7.488 1.00 90.44 102 ILE A O 1
ATOM 806 N N . TYR A 1 103 ? 9.046 5.321 5.239 1.00 87.88 103 TYR A N 1
ATOM 807 C CA . TYR A 1 103 ? 8.699 6.742 5.081 1.00 87.88 103 TYR A CA 1
ATOM 808 C C . TYR A 1 103 ? 7.244 6.964 4.682 1.00 87.88 103 TYR A C 1
ATOM 810 O O . TYR A 1 103 ? 6.644 7.954 5.081 1.00 87.88 103 TYR A O 1
ATOM 818 N N . ASN A 1 104 ? 6.684 6.028 3.917 1.00 88.38 104 ASN A N 1
ATOM 819 C CA . ASN A 1 104 ? 5.300 6.062 3.469 1.00 88.38 104 ASN A CA 1
ATOM 820 C C . ASN A 1 104 ? 4.611 4.778 3.922 1.00 88.38 104 ASN A C 1
ATOM 822 O O . ASN A 1 104 ? 5.180 3.690 3.773 1.00 88.38 104 ASN A O 1
ATOM 826 N N . ILE A 1 105 ? 3.413 4.925 4.484 1.00 93.81 105 ILE A N 1
ATOM 827 C C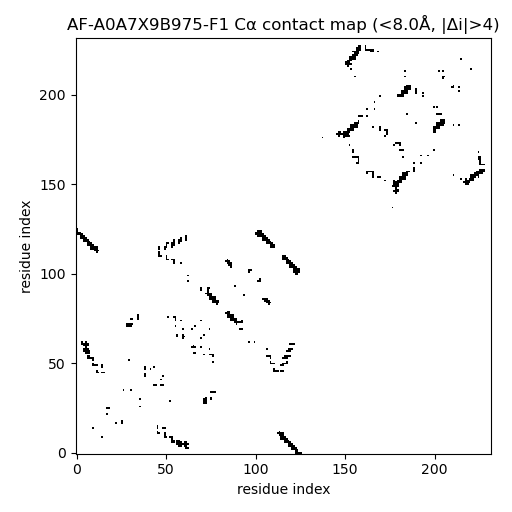A . ILE A 1 105 ? 2.545 3.824 4.892 1.00 93.81 105 ILE A CA 1
ATOM 828 C C . ILE A 1 105 ? 1.146 4.130 4.366 1.00 93.81 105 ILE A C 1
ATOM 830 O O . ILE A 1 105 ? 0.572 5.163 4.705 1.00 93.81 105 ILE A O 1
ATOM 834 N N . ASP A 1 106 ? 0.610 3.217 3.570 1.00 96.19 106 ASP A N 1
ATOM 835 C CA . ASP A 1 106 ? -0.784 3.203 3.150 1.00 96.19 106 ASP A CA 1
ATOM 836 C C . ASP A 1 106 ? -1.544 2.137 3.939 1.00 96.19 106 ASP A C 1
ATOM 838 O O . ASP A 1 106 ? -0.997 1.090 4.306 1.00 96.19 106 ASP A O 1
ATOM 842 N N . ILE A 1 107 ? -2.823 2.407 4.185 1.00 98.25 107 ILE A N 1
ATOM 843 C CA . ILE A 1 107 ? -3.734 1.490 4.861 1.00 98.25 107 ILE A CA 1
ATOM 844 C C . ILE A 1 107 ? -4.999 1.284 4.034 1.00 98.25 107 ILE A C 1
ATOM 846 O O . ILE A 1 107 ? -5.418 2.156 3.275 1.00 98.25 107 ILE A O 1
ATOM 850 N N . SER A 1 108 ? -5.623 0.127 4.212 1.00 98.38 108 SER A N 1
ATOM 851 C CA . SER A 1 108 ? -6.946 -0.182 3.678 1.00 98.38 108 SER A CA 1
ATOM 852 C C . SER A 1 108 ? -7.735 -0.948 4.727 1.00 98.38 108 SER A C 1
ATOM 854 O O . SER A 1 108 ? -7.191 -1.847 5.368 1.00 98.38 108 SER A O 1
ATOM 856 N N . ILE A 1 109 ? -9.010 -0.603 4.885 1.00 98.44 109 ILE A N 1
ATOM 857 C CA . ILE A 1 109 ? -9.929 -1.218 5.847 1.00 98.44 109 ILE A CA 1
ATOM 858 C C . ILE A 1 109 ? -11.104 -1.795 5.063 1.00 98.44 109 ILE A C 1
ATOM 860 O O . ILE A 1 109 ? -11.636 -1.138 4.169 1.00 98.44 109 ILE A O 1
ATOM 864 N N . SER A 1 110 ? -11.510 -3.014 5.398 1.00 97.81 110 SER A N 1
ATOM 865 C CA . SER A 1 110 ? -12.730 -3.632 4.891 1.00 97.81 110 SER A CA 1
ATOM 866 C C . SER A 1 110 ? -13.532 -4.180 6.064 1.00 97.81 110 SER A C 1
ATOM 868 O O . SER A 1 110 ? -12.984 -4.808 6.969 1.00 97.81 110 SER A O 1
ATOM 870 N N . ASN A 1 111 ? -14.828 -3.894 6.055 1.00 96.94 111 ASN A N 1
ATOM 871 C CA . ASN A 1 111 ? -15.760 -4.295 7.093 1.00 96.94 111 ASN A CA 1
ATOM 872 C C . ASN A 1 111 ? -16.831 -5.186 6.472 1.00 96.94 111 ASN A C 1
ATOM 874 O O . ASN A 1 111 ? -17.430 -4.827 5.460 1.00 96.94 111 ASN A O 1
ATOM 878 N N . GLU A 1 112 ? -17.065 -6.316 7.115 1.00 94.75 112 GLU A N 1
ATOM 879 C CA . GLU A 1 112 ? -18.125 -7.280 6.846 1.00 94.75 112 GLU A CA 1
ATOM 880 C C . GLU A 1 112 ? -18.970 -7.411 8.136 1.00 94.75 112 GLU A C 1
ATOM 882 O O . GLU A 1 112 ? -18.601 -6.852 9.176 1.00 94.75 112 GLU A O 1
ATOM 887 N N . GLU A 1 113 ? -20.120 -8.084 8.096 1.00 92.31 113 GLU A N 1
ATOM 888 C CA . GLU A 1 113 ? -20.981 -8.315 9.258 1.00 92.31 113 GLU A CA 1
ATOM 889 C C . GLU A 1 113 ? -20.219 -8.932 10.446 1.00 92.31 113 GLU A C 1
ATOM 891 O O . GLU A 1 113 ? -20.210 -8.373 11.553 1.00 92.31 113 GLU A O 1
ATOM 896 N N . GLU A 1 114 ? -19.514 -10.044 10.230 1.00 97.62 114 GLU A N 1
ATOM 897 C CA . GLU A 1 114 ? -18.865 -10.776 11.323 1.00 97.62 114 GLU A CA 1
ATOM 898 C C . GLU A 1 114 ? -17.435 -10.317 11.613 1.00 97.62 114 GLU A C 1
ATOM 900 O O . GLU A 1 114 ? -16.963 -10.428 12.758 1.00 97.62 114 GLU A O 1
ATOM 905 N N . TYR A 1 115 ? -16.745 -9.806 10.595 1.00 98.44 115 TYR A N 1
ATOM 906 C CA . TYR A 1 115 ? -15.320 -9.513 10.656 1.00 98.44 115 TYR A CA 1
ATOM 907 C C . TYR A 1 115 ? -14.967 -8.156 10.053 1.00 98.44 115 TYR A C 1
ATOM 909 O O . TYR A 1 115 ? -15.509 -7.730 9.039 1.00 98.44 115 TYR A O 1
ATOM 917 N N . SER A 1 116 ? -13.966 -7.521 10.646 1.00 98.56 116 SER A N 1
ATOM 918 C CA . SER A 1 116 ? -13.277 -6.363 10.090 1.00 98.56 116 SER A CA 1
ATOM 919 C C . SER A 1 116 ? -11.820 -6.717 9.846 1.00 98.56 116 SER A C 1
ATOM 921 O O . SER A 1 116 ? -11.171 -7.312 10.706 1.00 98.56 116 SER A O 1
ATOM 923 N N . VAL A 1 117 ? -11.291 -6.341 8.688 1.00 98.62 117 VAL A N 1
ATOM 924 C CA . VAL A 1 117 ? -9.904 -6.598 8.291 1.00 98.62 117 VAL A CA 1
ATOM 925 C C . VAL A 1 117 ? -9.228 -5.297 7.888 1.00 98.62 117 VAL A C 1
ATOM 927 O O . VAL A 1 117 ? -9.847 -4.412 7.292 1.00 98.62 117 VAL A O 1
ATOM 930 N N . ALA A 1 118 ? -7.939 -5.187 8.186 1.00 98.62 118 ALA A N 1
ATOM 931 C CA . ALA A 1 118 ? -7.127 -4.087 7.703 1.00 98.62 118 ALA A CA 1
ATOM 932 C C . ALA A 1 118 ? -5.757 -4.557 7.221 1.00 98.62 118 ALA A C 1
ATOM 934 O O . ALA A 1 118 ? -5.122 -5.423 7.826 1.00 98.62 118 ALA A O 1
ATOM 935 N N . LEU A 1 119 ? -5.297 -3.936 6.139 1.00 98.44 119 LEU A N 1
ATOM 936 C CA . LEU A 1 119 ? -3.961 -4.091 5.579 1.00 98.44 119 LEU A CA 1
ATOM 937 C C . LEU A 1 119 ? -3.212 -2.771 5.742 1.00 98.44 119 LEU A C 1
ATOM 939 O O . LEU A 1 119 ? -3.740 -1.714 5.408 1.00 98.44 119 LEU A O 1
ATOM 943 N N . ALA A 1 120 ? -1.968 -2.852 6.192 1.00 97.62 120 ALA A N 1
ATOM 944 C CA . ALA A 1 120 ? -0.994 -1.779 6.135 1.00 97.62 120 ALA A CA 1
ATOM 945 C C . ALA A 1 120 ? 0.162 -2.211 5.228 1.00 97.62 120 ALA A C 1
ATOM 947 O O . ALA A 1 120 ? 0.686 -3.322 5.357 1.00 97.62 120 ALA A O 1
ATOM 948 N N . ILE A 1 121 ? 0.581 -1.330 4.326 1.00 96.06 121 ILE A N 1
ATOM 949 C CA . ILE A 1 121 ? 1.743 -1.517 3.458 1.00 96.06 121 ILE A CA 1
ATOM 950 C C . ILE A 1 121 ? 2.627 -0.285 3.548 1.00 96.06 121 ILE A C 1
ATOM 952 O O . ILE A 1 121 ? 2.150 0.843 3.561 1.00 96.06 121 ILE A O 1
ATOM 956 N N . GLY A 1 122 ? 3.933 -0.485 3.622 1.00 92.88 122 GLY A N 1
ATOM 957 C CA . GLY A 1 122 ? 4.864 0.620 3.755 1.00 92.88 122 GLY A CA 1
ATOM 958 C C . GLY A 1 122 ? 6.274 0.185 3.446 1.00 92.88 122 GLY A C 1
ATOM 959 O O . GLY A 1 122 ? 6.596 -0.999 3.422 1.00 92.88 122 GLY A O 1
ATOM 960 N N . GLY A 1 123 ? 7.148 1.136 3.176 1.00 87.62 123 GLY A N 1
ATOM 961 C CA . GLY A 1 123 ? 8.522 0.787 2.865 1.00 87.62 123 GLY A CA 1
ATOM 962 C C . GLY A 1 123 ? 9.377 1.973 2.492 1.00 87.62 123 GLY A C 1
ATOM 963 O O . GLY A 1 123 ? 8.961 3.134 2.566 1.00 87.62 123 GLY A O 1
ATOM 964 N N . GLN A 1 124 ? 10.586 1.649 2.044 1.00 76.56 124 GLN A N 1
ATOM 965 C CA . GLN A 1 124 ? 11.444 2.637 1.416 1.00 76.56 124 GLN A CA 1
ATOM 966 C C . GLN A 1 124 ? 10.841 3.010 0.069 1.00 76.56 124 GLN A C 1
ATOM 968 O O . GLN A 1 124 ? 11.015 2.305 -0.928 1.00 76.56 124 GLN A O 1
ATOM 973 N N . THR A 1 125 ? 10.191 4.167 0.018 1.00 61.88 125 THR A N 1
ATOM 974 C CA . THR A 1 125 ? 10.175 4.901 -1.239 1.00 61.88 125 THR A CA 1
ATOM 975 C C . THR A 1 125 ? 11.577 5.473 -1.379 1.00 61.88 125 THR A C 1
ATOM 977 O O . THR A 1 125 ? 11.965 6.351 -0.612 1.00 61.88 125 THR A O 1
ATOM 980 N N . LYS A 1 126 ? 12.373 4.955 -2.323 1.00 54.09 126 LYS A N 1
ATOM 981 C CA . LYS A 1 126 ? 13.518 5.719 -2.828 1.00 54.09 126 LYS A CA 1
ATOM 982 C C . LYS A 1 126 ? 12.922 6.947 -3.511 1.00 54.09 126 LYS A C 1
ATOM 984 O O . LYS A 1 126 ? 12.702 6.938 -4.718 1.00 54.09 126 LYS A O 1
ATOM 989 N N . ILE A 1 127 ? 12.616 7.987 -2.740 1.00 54.84 127 ILE A N 1
ATOM 990 C CA . ILE A 1 127 ? 12.481 9.318 -3.310 1.00 54.84 127 ILE A CA 1
ATOM 991 C C . ILE A 1 127 ? 13.909 9.675 -3.687 1.00 54.84 127 ILE A C 1
ATOM 993 O O . ILE A 1 127 ? 14.730 10.037 -2.847 1.00 54.84 127 ILE A O 1
ATOM 997 N N . MET A 1 128 ? 14.247 9.429 -4.948 1.00 54.38 128 MET A N 1
ATOM 998 C CA . MET A 1 128 ? 15.515 9.864 -5.496 1.00 54.38 128 MET A CA 1
ATOM 999 C C . MET A 1 128 ? 15.388 11.375 -5.661 1.00 54.38 128 MET A C 1
ATOM 1001 O O . MET A 1 128 ? 14.881 11.857 -6.671 1.00 54.38 128 MET A O 1
ATOM 1005 N N . ILE A 1 129 ? 15.752 12.115 -4.614 1.00 60.06 129 ILE A N 1
ATOM 1006 C 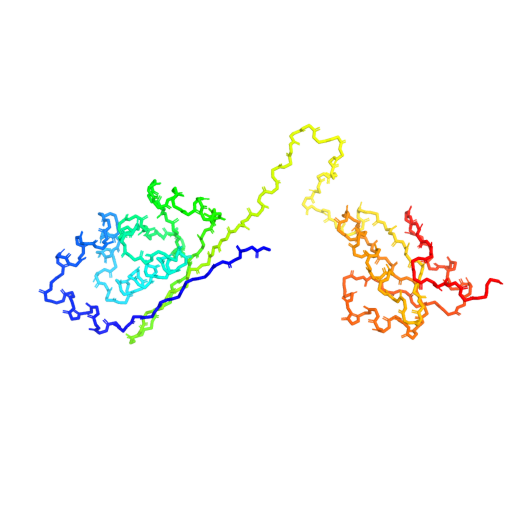CA . ILE A 1 129 ? 15.847 13.569 -4.681 1.00 60.06 129 ILE A CA 1
ATOM 1007 C C . ILE A 1 129 ? 17.046 13.854 -5.579 1.00 60.06 129 ILE A C 1
ATOM 1009 O O . ILE A 1 129 ? 18.199 13.716 -5.173 1.00 60.06 129 ILE A O 1
ATOM 1013 N N . ILE A 1 130 ? 16.765 14.148 -6.845 1.00 64.38 130 ILE A N 1
ATOM 1014 C CA . ILE A 1 130 ? 17.788 14.553 -7.799 1.00 64.38 130 ILE A CA 1
ATOM 1015 C C . ILE A 1 130 ? 18.209 15.965 -7.409 1.00 64.38 130 ILE A C 1
ATOM 1017 O O . ILE A 1 130 ? 17.375 16.867 -7.382 1.00 64.38 130 ILE A O 1
ATOM 1021 N N . ALA A 1 131 ? 19.493 16.142 -7.095 1.00 68.50 131 ALA A N 1
ATOM 1022 C CA . ALA A 1 131 ? 20.039 17.440 -6.729 1.00 68.50 131 ALA A CA 1
ATOM 1023 C C . ALA A 1 131 ? 19.749 18.486 -7.815 1.00 68.50 131 ALA A C 1
ATOM 1025 O O . ALA A 1 131 ? 19.731 18.180 -9.016 1.00 68.50 131 ALA A O 1
ATOM 1026 N N . ASP A 1 132 ? 19.529 19.735 -7.398 1.00 68.50 132 ASP A N 1
ATOM 1027 C CA . ASP A 1 132 ? 19.103 20.769 -8.338 1.00 68.50 132 ASP A CA 1
ATOM 1028 C C . ASP A 1 132 ? 20.133 21.093 -9.422 1.00 68.50 132 ASP A C 1
ATOM 1030 O O . ASP A 1 132 ? 19.792 21.509 -10.528 1.00 68.50 132 ASP A O 1
ATOM 1034 N N . ASN A 1 133 ? 21.390 20.791 -9.125 1.00 76.31 133 ASN A N 1
ATOM 1035 C CA . ASN A 1 133 ? 22.563 21.004 -9.954 1.00 76.31 133 ASN A CA 1
ATOM 1036 C C . ASN A 1 133 ? 22.989 19.768 -10.769 1.00 76.31 133 ASN A C 1
ATOM 1038 O O . ASN A 1 133 ? 24.141 19.699 -11.193 1.00 76.31 133 ASN A O 1
ATOM 1042 N N . MET A 1 134 ? 22.116 18.775 -10.983 1.00 74.81 134 MET A N 1
ATOM 1043 C CA . MET A 1 134 ? 22.482 17.614 -11.802 1.00 74.81 134 MET A CA 1
ATOM 1044 C C . MET A 1 134 ? 22.765 18.052 -13.258 1.00 74.81 134 MET A C 1
ATOM 1046 O O . MET A 1 134 ? 21.850 18.550 -13.918 1.00 74.81 134 MET A O 1
ATOM 1050 N N . PRO A 1 135 ? 23.990 17.846 -13.789 1.00 65.19 135 PRO A N 1
ATOM 1051 C CA . PRO A 1 135 ? 24.402 18.391 -15.088 1.00 65.19 135 PRO A CA 1
ATOM 1052 C C . PRO A 1 135 ? 23.641 17.786 -16.277 1.00 65.19 135 PRO A C 1
ATOM 1054 O O . PRO A 1 135 ? 23.527 18.418 -17.323 1.00 65.19 135 PRO A O 1
ATOM 1057 N N . TYR A 1 136 ? 23.076 16.586 -16.110 1.00 67.81 136 TYR A N 1
ATOM 1058 C CA . TYR A 1 136 ? 22.299 15.888 -17.132 1.00 67.81 136 TYR A CA 1
ATOM 1059 C C . TYR A 1 136 ? 20.904 15.565 -16.598 1.00 67.81 136 TYR A C 1
ATOM 1061 O O . TYR A 1 136 ? 20.659 14.488 -16.054 1.00 67.81 136 TYR A O 1
ATOM 1069 N N . ARG A 1 137 ? 19.974 16.514 -16.734 1.00 65.62 137 ARG A N 1
ATOM 1070 C CA . ARG A 1 137 ? 18.550 16.271 -16.474 1.00 65.62 137 ARG A CA 1
ATOM 1071 C C . ARG A 1 137 ? 17.897 15.693 -17.725 1.00 65.62 137 ARG A C 1
ATOM 1073 O O . ARG A 1 137 ? 18.048 16.240 -18.817 1.00 65.62 137 ARG A O 1
ATOM 1080 N N . LEU A 1 138 ? 17.125 14.617 -17.563 1.00 67.31 138 LEU A N 1
ATOM 1081 C CA . LEU A 1 138 ? 16.173 14.214 -18.597 1.00 67.31 138 LEU A CA 1
ATOM 1082 C C . LEU A 1 138 ? 15.231 15.394 -18.861 1.00 67.31 138 LEU A C 1
ATOM 1084 O O . LEU A 1 138 ? 14.768 16.046 -17.920 1.00 67.31 138 LEU A O 1
ATOM 1088 N N . LYS A 1 139 ? 14.961 15.691 -20.135 1.00 66.75 139 LYS A N 1
ATOM 1089 C CA . LYS A 1 139 ? 14.036 16.771 -20.498 1.00 66.75 139 LYS A CA 1
ATOM 1090 C C . LYS A 1 139 ? 12.672 16.495 -19.860 1.00 66.75 139 LYS A C 1
ATOM 1092 O O . LYS A 1 139 ? 12.160 15.378 -19.943 1.00 66.75 139 LYS A O 1
ATOM 1097 N N . LYS A 1 140 ? 12.085 17.512 -19.223 1.00 70.69 140 LYS A N 1
ATOM 1098 C CA . LYS A 1 140 ? 10.735 17.420 -18.654 1.00 70.69 140 LYS A CA 1
ATOM 1099 C C . LYS A 1 140 ? 9.752 17.078 -19.777 1.00 70.69 140 LYS A C 1
ATOM 1101 O O . LYS A 1 140 ? 9.769 17.726 -20.821 1.00 70.69 140 LYS A O 1
ATOM 1106 N N . ARG A 1 141 ? 8.916 16.062 -19.561 1.00 78.81 141 ARG A N 1
ATOM 1107 C CA . ARG A 1 141 ? 7.889 15.655 -20.525 1.00 78.81 141 ARG A CA 1
ATOM 1108 C C . ARG A 1 141 ? 6.633 16.508 -20.355 1.00 78.81 141 ARG A C 1
ATOM 1110 O O . ARG A 1 141 ? 6.252 16.809 -19.223 1.00 78.81 141 ARG A O 1
ATOM 1117 N N . THR A 1 142 ? 6.022 16.931 -21.458 1.00 80.88 142 THR A N 1
ATOM 1118 C CA . THR A 1 142 ? 4.737 17.650 -21.438 1.00 80.88 142 THR A CA 1
ATOM 1119 C C . THR A 1 142 ? 3.597 16.649 -21.247 1.00 80.88 142 THR A C 1
ATOM 1121 O O . THR A 1 142 ? 3.752 15.471 -21.568 1.00 80.88 142 THR A O 1
ATOM 1124 N N . GLN A 1 143 ? 2.447 17.082 -20.718 1.00 82.19 143 GLN A N 1
ATOM 1125 C CA . GLN A 1 143 ? 1.307 16.170 -20.524 1.00 82.19 143 GLN A CA 1
ATOM 1126 C C . GLN A 1 143 ? 0.737 15.635 -21.847 1.00 82.19 143 GLN A C 1
ATOM 1128 O O . GLN A 1 143 ? 0.224 14.525 -21.874 1.00 82.19 143 GLN A O 1
ATOM 1133 N N . GLU A 1 144 ? 0.877 16.390 -22.937 1.00 87.00 144 GLU A N 1
ATOM 1134 C CA . GLU A 1 144 ? 0.404 16.007 -24.276 1.00 87.00 144 GLU A CA 1
ATOM 1135 C C . GLU A 1 144 ? 1.410 15.154 -25.060 1.00 87.00 144 GLU A C 1
ATOM 1137 O O . GLU A 1 144 ? 1.135 14.741 -26.184 1.00 87.00 144 GLU A O 1
ATOM 1142 N N . SER A 1 145 ? 2.588 14.896 -24.489 1.00 85.06 145 SER A N 1
ATOM 1143 C CA . SER A 1 145 ? 3.616 14.120 -25.173 1.00 85.06 145 SER A CA 1
ATOM 1144 C C . SER A 1 145 ? 3.277 12.634 -25.267 1.00 85.06 145 SER A C 1
ATOM 1146 O O . SER A 1 145 ? 2.684 12.039 -24.365 1.00 85.06 145 SER A O 1
ATOM 1148 N N . HIS A 1 146 ? 3.729 12.001 -26.341 1.00 85.06 146 HIS A N 1
ATOM 1149 C CA . HIS A 1 146 ? 3.568 10.580 -26.590 1.00 85.06 146 HIS A CA 1
ATOM 1150 C C . HIS A 1 146 ? 4.894 9.911 -26.962 1.00 85.06 146 HIS A C 1
ATOM 1152 O O . HIS A 1 146 ? 5.947 10.524 -27.132 1.00 85.06 146 HIS A O 1
ATOM 1158 N N . LYS A 1 147 ? 4.845 8.585 -27.118 1.00 81.81 147 LYS A N 1
ATOM 1159 C CA . LYS A 1 147 ? 6.001 7.740 -27.458 1.00 81.81 147 LYS A CA 1
ATOM 1160 C C . LYS A 1 147 ? 6.762 8.164 -28.727 1.00 81.81 147 LYS A C 1
ATOM 1162 O O . LYS A 1 147 ? 7.891 7.740 -28.915 1.00 81.81 147 LYS A O 1
ATOM 1167 N N . GLY A 1 148 ? 6.168 8.986 -29.593 1.00 83.81 148 GLY A N 1
ATOM 1168 C CA . GLY A 1 148 ? 6.802 9.476 -30.820 1.00 83.81 148 GLY A CA 1
ATOM 1169 C C . GLY A 1 148 ? 7.731 10.673 -30.613 1.00 83.81 148 GLY A C 1
ATOM 1170 O O . GLY A 1 148 ? 8.585 10.896 -31.464 1.00 83.81 148 GLY A O 1
ATOM 1171 N N . ASP A 1 149 ? 7.602 11.387 -29.492 1.00 85.00 149 ASP A N 1
ATOM 1172 C CA . ASP A 1 149 ? 8.295 12.661 -29.253 1.00 85.00 149 ASP A CA 1
ATOM 1173 C C . ASP A 1 149 ? 9.712 12.488 -28.696 1.00 85.00 149 ASP A C 1
ATOM 1175 O O . ASP A 1 149 ? 10.532 13.404 -28.744 1.00 85.00 149 ASP A O 1
ATOM 1179 N N . TYR A 1 150 ? 10.010 11.310 -28.142 1.00 88.62 150 TYR A N 1
ATOM 1180 C CA . TYR A 1 150 ? 11.229 11.051 -27.366 1.00 88.62 150 TYR A CA 1
ATOM 1181 C C . TYR A 1 150 ? 12.235 10.166 -28.091 1.00 88.62 150 TYR A C 1
ATOM 1183 O O . TYR A 1 150 ? 12.969 9.396 -27.470 1.00 88.62 150 TYR A O 1
ATOM 1191 N N . GLY A 1 151 ? 12.265 10.297 -29.413 1.00 91.38 151 GLY A N 1
ATOM 1192 C CA . GLY A 1 151 ? 13.202 9.605 -30.277 1.00 91.38 151 GLY A CA 1
ATOM 1193 C C . GLY A 1 151 ? 12.946 8.103 -30.401 1.00 91.38 151 GLY A C 1
ATOM 1194 O O . GLY A 1 151 ? 12.154 7.483 -29.679 1.00 91.38 151 GLY A O 1
ATOM 1195 N N . ARG A 1 152 ? 13.628 7.525 -31.379 1.00 95.50 152 ARG A N 1
ATOM 1196 C CA . ARG A 1 152 ? 13.470 6.153 -31.839 1.00 95.50 152 ARG A CA 1
ATOM 1197 C C . ARG A 1 152 ? 14.847 5.529 -31.960 1.00 95.50 152 ARG A C 1
ATOM 1199 O O . ARG A 1 152 ? 15.691 6.019 -32.709 1.00 95.50 152 ARG A O 1
ATOM 1206 N N . ILE A 1 153 ? 15.067 4.441 -31.240 1.00 96.44 153 ILE A N 1
ATOM 1207 C CA . ILE A 1 153 ? 16.318 3.685 -31.303 1.00 96.44 153 ILE A CA 1
ATOM 1208 C C . ILE A 1 153 ? 16.060 2.302 -31.878 1.00 96.44 153 ILE A C 1
ATOM 1210 O O . ILE A 1 153 ? 15.106 1.630 -31.488 1.00 96.44 153 ILE A O 1
ATOM 1214 N N . GLY A 1 154 ? 16.911 1.878 -32.803 1.00 96.81 154 GLY A N 1
ATOM 1215 C CA . GLY A 1 154 ? 16.975 0.494 -33.260 1.00 96.81 154 GLY A CA 1
ATOM 1216 C C . GLY A 1 154 ? 18.161 -0.214 -32.637 1.00 96.81 154 GLY A C 1
ATOM 1217 O O . GLY A 1 154 ? 19.243 0.356 -32.514 1.00 96.81 154 GLY A O 1
ATOM 1218 N N . ILE A 1 155 ? 17.962 -1.463 -32.251 1.00 96.12 155 ILE A N 1
ATOM 1219 C CA . ILE A 1 155 ? 18.996 -2.314 -31.680 1.00 96.12 155 ILE A CA 1
ATOM 1220 C C . ILE A 1 155 ? 19.041 -3.572 -32.525 1.00 96.12 155 ILE A C 1
ATOM 1222 O O . ILE A 1 155 ? 18.116 -4.377 -32.493 1.00 96.12 155 ILE A O 1
ATOM 1226 N N . ILE A 1 156 ? 20.113 -3.711 -33.294 1.00 94.31 156 ILE A N 1
ATOM 1227 C CA . ILE A 1 156 ? 20.392 -4.870 -34.128 1.00 94.31 156 ILE A CA 1
ATOM 1228 C C . ILE A 1 156 ? 21.323 -5.794 -33.345 1.00 94.31 156 ILE A C 1
ATOM 1230 O O . ILE A 1 156 ? 22.445 -5.414 -32.994 1.00 94.31 156 ILE A O 1
ATOM 1234 N N . GLY A 1 157 ? 20.854 -6.997 -33.044 1.00 91.62 157 GLY A N 1
ATOM 1235 C CA . GLY A 1 157 ? 21.584 -7.899 -32.167 1.00 91.62 157 GLY A CA 1
ATOM 1236 C C . GLY A 1 157 ? 20.892 -9.238 -31.967 1.00 91.62 157 GLY A C 1
ATOM 1237 O O . GLY A 1 157 ? 19.932 -9.572 -32.655 1.00 91.62 157 GLY A O 1
ATOM 1238 N N . GLY A 1 158 ? 21.383 -9.977 -30.978 1.00 90.25 158 GLY A N 1
ATOM 1239 C CA . GLY A 1 158 ? 20.868 -11.286 -30.608 1.00 90.25 158 GLY A CA 1
ATOM 1240 C C . GLY A 1 158 ? 21.429 -12.419 -31.466 1.00 90.25 158 GLY A C 1
ATOM 1241 O O . GLY A 1 158 ? 21.611 -12.308 -32.673 1.00 90.25 158 GLY A O 1
ATOM 1242 N N . SER A 1 159 ? 21.704 -13.531 -30.799 1.00 89.56 159 SER A N 1
ATOM 1243 C CA . SER A 1 159 ? 22.052 -14.822 -31.383 1.00 89.56 159 SER A CA 1
ATOM 1244 C C . SER A 1 159 ? 21.557 -15.907 -30.431 1.00 89.56 159 SER A C 1
ATOM 1246 O O . SER A 1 159 ? 21.236 -15.628 -29.263 1.00 89.56 159 SER A O 1
ATOM 1248 N N . VAL A 1 160 ? 21.476 -17.143 -30.920 1.00 87.19 160 VAL A N 1
ATOM 1249 C CA . VAL A 1 160 ? 21.085 -18.295 -30.102 1.00 87.19 160 VAL A CA 1
ATOM 1250 C C . VAL A 1 160 ? 21.989 -18.367 -28.865 1.00 87.19 160 VAL A C 1
ATOM 1252 O O . VAL A 1 160 ? 23.212 -18.381 -28.967 1.00 87.19 160 VAL A O 1
ATOM 1255 N N . GLY A 1 161 ? 21.384 -18.355 -27.675 1.00 86.50 161 GLY A N 1
ATOM 1256 C CA . GLY A 1 161 ? 22.102 -18.378 -26.396 1.00 86.50 161 GLY A CA 1
ATOM 1257 C C . GLY A 1 161 ? 22.640 -17.028 -25.893 1.00 86.50 161 GLY A C 1
ATOM 1258 O O . GLY A 1 161 ? 23.032 -16.949 -24.731 1.00 86.50 161 GLY A O 1
ATOM 1259 N N . MET A 1 162 ? 22.611 -15.948 -26.688 1.00 89.25 162 MET A N 1
ATOM 1260 C CA . MET A 1 162 ? 23.121 -14.619 -26.282 1.00 89.25 162 MET A CA 1
ATOM 1261 C C . MET A 1 162 ? 22.086 -13.483 -26.357 1.00 89.25 162 MET A C 1
ATOM 1263 O O . MET A 1 162 ? 22.440 -12.304 -26.259 1.00 89.25 162 MET A O 1
ATOM 1267 N N . LEU A 1 163 ? 20.791 -13.808 -26.452 1.00 91.50 163 LEU A N 1
ATOM 1268 C CA . LEU A 1 163 ? 19.695 -12.822 -26.460 1.00 91.50 163 LEU A CA 1
ATOM 1269 C C . LEU A 1 163 ? 19.672 -11.885 -25.241 1.00 91.50 163 LEU A C 1
ATOM 1271 O O . LEU A 1 163 ? 19.161 -10.769 -25.328 1.00 91.50 163 LEU A O 1
ATOM 1275 N N . GLY A 1 164 ? 20.248 -12.301 -24.109 1.00 92.31 164 GLY A N 1
ATOM 1276 C CA . GLY A 1 164 ? 20.279 -11.501 -22.883 1.00 92.31 164 GLY A CA 1
ATOM 1277 C C . GLY A 1 164 ? 20.945 -10.133 -23.061 1.00 92.31 164 GLY A C 1
ATOM 1278 O O . GLY A 1 164 ? 20.439 -9.143 -22.537 1.00 92.31 164 GLY A O 1
ATOM 1279 N N . ALA A 1 165 ? 22.030 -10.050 -23.838 1.00 93.75 165 ALA A N 1
ATOM 1280 C CA . ALA A 1 165 ? 22.714 -8.781 -24.087 1.00 93.75 165 ALA A CA 1
ATOM 1281 C C . ALA A 1 165 ? 21.817 -7.805 -24.862 1.00 93.75 165 ALA A C 1
ATOM 1283 O O . ALA A 1 165 ? 21.679 -6.649 -24.470 1.00 93.75 165 ALA A O 1
ATOM 1284 N N . MET A 1 166 ? 21.143 -8.293 -25.906 1.00 93.38 166 MET A N 1
ATOM 1285 C CA . MET A 1 166 ? 20.186 -7.499 -26.675 1.00 93.38 166 MET A CA 1
ATOM 1286 C C . MET A 1 166 ? 19.018 -7.016 -25.808 1.00 93.38 166 MET A C 1
ATOM 1288 O O . MET A 1 166 ? 18.674 -5.833 -25.836 1.00 93.38 166 MET A O 1
ATOM 1292 N N . TYR A 1 167 ? 18.440 -7.909 -25.002 1.00 95.06 167 TYR A N 1
ATOM 1293 C CA . TYR A 1 167 ? 17.358 -7.579 -24.075 1.00 95.06 167 TYR A CA 1
ATOM 1294 C C . TYR A 1 167 ? 17.768 -6.474 -23.089 1.00 95.06 167 TYR A C 1
ATOM 1296 O O . TYR A 1 167 ? 17.067 -5.470 -22.950 1.00 95.06 167 TYR A O 1
ATOM 1304 N N . LEU A 1 168 ? 18.933 -6.613 -22.447 1.00 95.19 168 LEU A N 1
ATOM 1305 C CA . LEU A 1 168 ? 19.429 -5.639 -21.474 1.00 95.19 168 LEU A CA 1
ATOM 1306 C C . LEU A 1 168 ? 19.742 -4.284 -22.114 1.00 95.19 168 LEU A C 1
ATOM 1308 O O . LEU A 1 168 ? 19.377 -3.257 -21.543 1.00 95.19 168 LEU A O 1
ATOM 1312 N N . SER A 1 169 ? 20.360 -4.261 -23.299 1.00 95.38 169 SER A N 1
ATOM 1313 C CA . SER A 1 169 ? 20.582 -3.018 -24.050 1.00 95.38 169 SER A CA 1
ATOM 1314 C C . SER A 1 169 ? 19.260 -2.330 -24.400 1.00 95.38 169 SER A C 1
ATOM 1316 O O . SER A 1 169 ? 19.137 -1.116 -24.238 1.00 95.38 169 SER A O 1
ATOM 1318 N N . SER A 1 170 ? 18.249 -3.105 -24.798 1.00 95.94 170 SER A N 1
ATOM 1319 C CA . SER A 1 170 ? 16.924 -2.587 -25.158 1.00 95.94 170 SER A CA 1
ATOM 1320 C C . SER A 1 170 ? 16.183 -1.993 -23.963 1.00 95.94 170 SER A C 1
ATOM 1322 O O . SER A 1 170 ? 15.689 -0.867 -24.031 1.00 95.94 170 SER A O 1
ATOM 1324 N N . TYR A 1 171 ? 16.186 -2.678 -22.819 1.00 95.19 171 TYR A N 1
ATOM 1325 C CA . TYR A 1 171 ? 15.621 -2.126 -21.585 1.00 95.19 171 TYR A CA 1
ATOM 1326 C C . TYR A 1 171 ? 16.441 -0.968 -21.021 1.00 95.19 171 TYR A C 1
ATOM 1328 O O . TYR A 1 171 ? 15.872 -0.066 -20.409 1.00 95.19 171 TYR A O 1
ATOM 1336 N N . GLY A 1 172 ? 17.757 -0.955 -21.240 1.00 94.50 172 GLY A N 1
ATOM 1337 C CA . GLY A 1 172 ? 18.603 0.199 -20.948 1.00 94.50 172 GLY A CA 1
ATOM 1338 C C . GLY A 1 172 ? 18.125 1.444 -21.695 1.00 94.50 172 GLY A C 1
ATOM 1339 O O . GLY A 1 172 ? 17.963 2.496 -21.080 1.00 94.50 172 GLY A O 1
ATOM 1340 N N . ALA A 1 173 ? 17.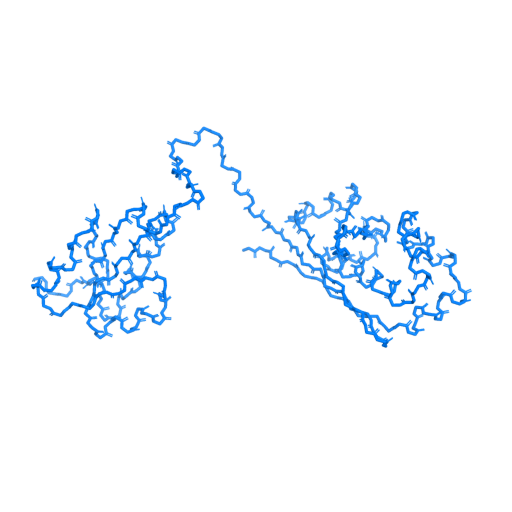805 1.303 -22.984 1.00 93.75 173 ALA A N 1
ATOM 1341 C CA . ALA A 1 173 ? 17.278 2.391 -23.804 1.00 93.75 173 ALA A CA 1
ATOM 1342 C C . ALA A 1 173 ? 15.848 2.819 -23.420 1.00 93.75 173 ALA A C 1
ATOM 1344 O O . ALA A 1 173 ? 15.539 4.012 -23.421 1.00 93.75 173 ALA A O 1
ATOM 1345 N N . LEU A 1 174 ? 14.973 1.883 -23.035 1.00 92.19 174 LEU A N 1
ATOM 1346 C CA . LEU A 1 174 ? 13.660 2.238 -22.475 1.00 92.19 174 LEU A CA 1
ATOM 1347 C C . LEU A 1 174 ? 13.821 3.047 -21.180 1.00 92.19 174 LEU A C 1
ATOM 1349 O O . LEU A 1 174 ? 13.206 4.098 -21.004 1.00 92.19 174 LEU A O 1
ATOM 1353 N N . ARG A 1 175 ? 14.694 2.582 -20.279 1.00 90.06 175 ARG A N 1
ATOM 1354 C CA . ARG A 1 175 ? 14.938 3.211 -18.972 1.00 90.06 175 ARG A CA 1
ATOM 1355 C C . ARG A 1 175 ? 15.655 4.553 -19.068 1.00 90.06 175 ARG A C 1
ATOM 1357 O O . ARG A 1 175 ? 15.486 5.371 -18.169 1.00 90.06 175 ARG A O 1
ATOM 1364 N N . SER A 1 176 ? 16.408 4.806 -20.139 1.00 87.88 176 SER A N 1
ATOM 1365 C CA . SER A 1 176 ? 16.980 6.131 -20.409 1.00 87.88 176 SER A CA 1
ATOM 1366 C C . SER A 1 176 ? 15.935 7.148 -20.882 1.00 87.88 176 SER A C 1
ATOM 1368 O O . SER A 1 176 ? 16.237 8.336 -20.964 1.00 87.88 176 SER A O 1
ATOM 1370 N N . GLY A 1 177 ? 14.698 6.709 -21.143 1.00 87.06 177 GLY A N 1
ATOM 1371 C CA . GLY A 1 177 ? 13.595 7.576 -21.536 1.00 87.06 177 GLY A CA 1
ATOM 1372 C C . GLY A 1 177 ? 13.419 7.711 -23.046 1.00 87.06 177 GLY A C 1
ATOM 1373 O O . GLY A 1 177 ? 12.823 8.699 -23.479 1.00 87.06 177 GLY A O 1
ATOM 1374 N N . THR A 1 178 ? 13.893 6.745 -23.837 1.00 91.38 178 THR A N 1
ATOM 1375 C CA . THR A 1 178 ? 13.594 6.690 -25.276 1.00 91.38 178 THR A CA 1
ATOM 1376 C C . THR A 1 178 ? 12.098 6.461 -25.503 1.00 91.38 178 THR A C 1
ATOM 1378 O O . THR A 1 178 ? 11.451 5.733 -24.748 1.00 91.38 178 THR A O 1
ATOM 1381 N N . GLY A 1 179 ? 11.539 7.095 -26.531 1.00 92.12 179 GLY A N 1
ATOM 1382 C CA . GLY A 1 179 ? 10.126 6.984 -26.880 1.00 92.12 179 GLY A CA 1
ATOM 1383 C C . GLY A 1 179 ? 9.765 5.622 -27.471 1.00 92.12 179 GLY A C 1
ATOM 1384 O O . GLY A 1 179 ? 8.852 4.960 -26.976 1.00 92.12 179 GLY A O 1
ATOM 1385 N N . LEU A 1 180 ? 10.504 5.191 -28.498 1.00 94.81 180 LEU A N 1
ATOM 1386 C CA . LEU A 1 180 ? 10.330 3.890 -29.153 1.00 94.81 180 LEU A CA 1
ATOM 1387 C C . LEU A 1 180 ? 11.655 3.130 -29.210 1.00 94.81 180 LEU A C 1
ATOM 1389 O O . LEU A 1 180 ? 12.655 3.651 -29.704 1.00 94.81 180 LEU A O 1
ATOM 1393 N N . VAL A 1 181 ? 11.637 1.876 -28.761 1.00 96.69 181 VAL A N 1
ATOM 1394 C CA . VAL A 1 181 ? 12.785 0.968 -28.838 1.00 96.69 181 VAL A CA 1
ATOM 1395 C C . VAL A 1 181 ? 12.433 -0.190 -29.756 1.00 96.69 181 VAL A C 1
ATOM 1397 O O . VAL A 1 181 ? 11.512 -0.956 -29.470 1.00 96.69 181 VAL A O 1
ATOM 1400 N N . TYR A 1 182 ? 13.170 -0.300 -30.858 1.00 95.88 182 TYR A N 1
ATOM 1401 C CA . TYR A 1 182 ? 13.011 -1.348 -31.852 1.00 95.88 182 TYR A CA 1
ATOM 1402 C C . TYR A 1 182 ? 14.093 -2.412 -31.678 1.00 95.88 182 TYR A C 1
ATOM 1404 O O . TYR A 1 182 ? 15.275 -2.131 -31.872 1.00 95.88 182 TYR A O 1
ATOM 1412 N N . ALA A 1 183 ? 13.697 -3.634 -31.345 1.00 95.12 183 ALA A N 1
ATOM 1413 C CA . ALA A 1 183 ? 14.582 -4.789 -31.331 1.00 95.12 183 ALA A CA 1
ATOM 1414 C C . ALA A 1 183 ? 14.560 -5.452 -32.715 1.00 95.12 183 ALA A C 1
ATOM 1416 O O . ALA A 1 183 ? 13.525 -5.949 -33.147 1.00 95.12 183 ALA A O 1
ATOM 1417 N N . ILE A 1 184 ? 15.686 -5.428 -33.424 1.00 94.50 184 ILE A N 1
ATOM 1418 C CA . ILE A 1 184 ? 15.817 -5.929 -34.793 1.00 94.50 184 ILE A CA 1
ATOM 1419 C C . ILE A 1 184 ? 16.687 -7.191 -34.765 1.00 94.50 184 ILE A C 1
ATOM 1421 O O . ILE A 1 184 ? 17.890 -7.118 -34.507 1.00 94.50 184 ILE A O 1
ATOM 1425 N N . LEU A 1 185 ? 16.082 -8.351 -35.004 1.00 92.38 185 LEU A N 1
ATOM 1426 C CA . LEU A 1 185 ? 16.728 -9.661 -34.875 1.00 92.38 185 LEU A CA 1
ATOM 1427 C C . LEU A 1 185 ? 16.079 -10.709 -35.783 1.00 92.38 185 LEU A C 1
ATOM 1429 O O . LEU A 1 185 ? 15.009 -10.476 -36.341 1.00 92.38 185 LEU A O 1
ATOM 1433 N N . GLN A 1 186 ? 16.733 -11.865 -35.905 1.00 89.56 186 GLN A N 1
ATOM 1434 C CA . GLN A 1 186 ? 16.214 -13.005 -36.663 1.00 89.56 186 GLN A CA 1
ATOM 1435 C C . GLN A 1 186 ? 14.863 -13.470 -36.121 1.00 89.56 186 GLN A C 1
ATOM 1437 O O . GLN A 1 186 ? 14.625 -13.447 -34.907 1.00 89.56 186 GLN A O 1
ATOM 1442 N N . LYS A 1 187 ? 13.999 -13.932 -37.024 1.00 88.25 187 LYS A N 1
ATOM 1443 C CA . LYS A 1 187 ? 12.621 -14.328 -36.728 1.00 88.25 187 LYS A CA 1
ATOM 1444 C C . LYS A 1 187 ? 12.494 -15.331 -35.580 1.00 88.25 187 LYS A C 1
ATOM 1446 O O . LYS A 1 187 ? 11.657 -15.152 -34.696 1.00 88.25 187 LYS A O 1
ATOM 1451 N N . ASP A 1 188 ? 13.357 -16.341 -35.540 1.00 87.88 188 ASP A N 1
ATOM 1452 C CA . ASP A 1 188 ? 13.296 -17.378 -34.502 1.00 87.88 188 ASP A CA 1
ATOM 1453 C C . ASP A 1 188 ? 13.610 -16.824 -33.105 1.00 87.88 188 ASP A C 1
ATOM 1455 O O . ASP A 1 188 ? 13.034 -17.255 -32.107 1.00 87.88 188 ASP A O 1
ATOM 1459 N N . LEU A 1 189 ? 14.463 -15.801 -33.032 1.00 91.00 189 LEU A N 1
ATOM 1460 C CA . LEU A 1 189 ? 14.848 -15.150 -31.782 1.00 91.00 189 LEU A CA 1
ATOM 1461 C C . LEU A 1 189 ? 13.836 -14.084 -31.338 1.00 91.00 189 LEU A C 1
ATOM 1463 O O . LEU A 1 189 ? 13.723 -13.793 -30.144 1.00 91.00 189 LEU A O 1
ATOM 1467 N N . ALA A 1 190 ? 13.097 -13.499 -32.284 1.00 89.38 190 ALA A N 1
ATOM 1468 C CA . ALA A 1 190 ? 12.071 -12.496 -32.014 1.00 89.38 190 ALA A CA 1
ATOM 1469 C C . ALA A 1 190 ? 10.990 -13.028 -31.067 1.00 89.38 190 ALA A C 1
ATOM 1471 O O . ALA A 1 190 ? 10.575 -12.330 -30.137 1.00 89.38 190 ALA A O 1
ATOM 1472 N N . ARG A 1 191 ? 10.578 -14.289 -31.254 1.00 87.56 191 ARG A N 1
ATOM 1473 C CA . ARG A 1 191 ? 9.608 -14.951 -30.375 1.00 87.56 191 ARG A CA 1
ATOM 1474 C C . ARG A 1 191 ? 10.115 -15.030 -28.936 1.00 87.56 191 ARG A C 1
ATOM 1476 O O . ARG A 1 191 ? 9.393 -14.646 -28.018 1.00 87.56 191 ARG A O 1
ATOM 1483 N N . ASP A 1 192 ? 11.351 -15.479 -28.751 1.00 90.12 192 ASP A N 1
ATOM 1484 C CA . ASP A 1 192 ? 11.964 -15.637 -27.429 1.00 90.12 192 ASP A CA 1
ATOM 1485 C C . ASP A 1 192 ? 12.145 -14.294 -26.718 1.00 90.12 192 ASP A C 1
ATOM 1487 O O . ASP A 1 192 ? 11.917 -14.181 -25.508 1.00 90.12 192 ASP A O 1
ATOM 1491 N N . LEU A 1 193 ? 12.515 -13.254 -27.471 1.00 91.44 193 LEU A N 1
ATOM 1492 C CA . LEU A 1 193 ? 12.633 -11.905 -26.934 1.00 91.44 193 LEU A CA 1
ATOM 1493 C C . LEU A 1 193 ? 11.269 -11.357 -26.496 1.00 91.44 193 LEU A C 1
ATOM 1495 O O . LEU A 1 193 ? 11.170 -10.818 -25.395 1.00 91.44 193 LEU A O 1
ATOM 1499 N N . ASN A 1 194 ? 10.218 -11.537 -27.300 1.00 90.50 194 ASN A N 1
ATOM 1500 C CA . ASN A 1 194 ? 8.871 -11.034 -27.001 1.00 90.50 194 ASN A CA 1
ATOM 1501 C C . ASN A 1 194 ? 8.259 -11.652 -25.735 1.00 90.50 194 ASN A C 1
ATOM 1503 O O . ASN A 1 194 ? 7.481 -10.987 -25.057 1.00 90.50 194 ASN A O 1
ATOM 1507 N N . ILE A 1 195 ? 8.639 -12.884 -25.370 1.00 89.06 195 ILE A N 1
ATOM 1508 C CA . ILE A 1 195 ? 8.213 -13.507 -24.102 1.00 89.06 195 ILE A CA 1
ATOM 1509 C C . ILE A 1 195 ? 8.732 -12.712 -22.894 1.00 89.06 195 ILE A C 1
ATOM 1511 O O . ILE A 1 195 ? 8.075 -12.661 -21.856 1.00 89.06 195 ILE A O 1
ATOM 1515 N N . LYS A 1 196 ? 9.915 -12.099 -23.013 1.00 88.12 196 LYS A N 1
ATOM 1516 C CA . LYS A 1 196 ? 10.547 -11.337 -21.926 1.00 88.12 196 LYS A CA 1
ATOM 1517 C C . LYS A 1 196 ? 10.369 -9.827 -22.048 1.00 88.12 196 LYS A C 1
ATOM 1519 O O . LYS A 1 196 ? 10.462 -9.147 -21.034 1.00 88.12 196 LYS A O 1
ATOM 1524 N N . GLY A 1 197 ? 10.188 -9.312 -23.262 1.00 86.81 197 GLY A N 1
ATOM 1525 C CA . GLY A 1 197 ? 10.311 -7.897 -23.600 1.00 86.81 197 GLY A CA 1
ATOM 1526 C C . GLY A 1 197 ? 9.082 -7.319 -24.283 1.00 86.81 197 GLY A C 1
ATOM 1527 O O . GLY A 1 197 ? 9.195 -6.808 -25.392 1.00 86.81 197 GLY A O 1
ATOM 1528 N N . THR A 1 198 ? 7.921 -7.394 -23.635 1.00 88.75 198 THR A N 1
ATOM 1529 C CA . THR A 1 198 ? 6.630 -6.950 -24.194 1.00 88.75 198 THR A CA 1
ATOM 1530 C C . THR A 1 198 ? 6.564 -5.461 -24.546 1.00 88.75 198 THR A C 1
ATOM 1532 O O . THR A 1 198 ? 5.771 -5.052 -25.389 1.00 88.75 198 THR A O 1
ATOM 1535 N N . GLU A 1 199 ? 7.397 -4.641 -23.913 1.00 92.50 199 GLU A N 1
ATOM 1536 C CA . GLU A 1 199 ? 7.487 -3.197 -24.125 1.00 92.50 199 GLU A CA 1
ATOM 1537 C C . GLU A 1 199 ? 8.339 -2.830 -25.351 1.00 92.50 199 GLU A C 1
ATOM 1539 O O . GLU A 1 199 ? 8.341 -1.673 -25.779 1.00 92.50 199 GLU A O 1
ATOM 1544 N N . LEU A 1 200 ? 9.079 -3.794 -25.909 1.00 94.12 200 LEU A N 1
ATOM 1545 C CA . LEU A 1 200 ? 9.924 -3.610 -27.085 1.00 94.12 200 LEU A CA 1
ATOM 1546 C C . LEU A 1 200 ? 9.111 -3.791 -28.367 1.00 94.12 200 LEU A C 1
ATOM 1548 O O . LEU A 1 200 ? 8.250 -4.662 -28.463 1.00 94.12 200 LEU A O 1
ATOM 1552 N N . ILE A 1 201 ? 9.424 -2.997 -29.391 1.00 93.81 201 ILE A N 1
ATOM 1553 C CA . ILE A 1 201 ? 8.875 -3.215 -30.729 1.00 93.81 201 ILE A CA 1
ATOM 1554 C C . ILE A 1 201 ? 9.823 -4.132 -31.481 1.00 93.81 201 ILE A C 1
ATOM 1556 O O . ILE A 1 201 ? 10.901 -3.722 -31.906 1.00 93.81 201 ILE A O 1
ATOM 1560 N N . THR A 1 202 ? 9.418 -5.373 -31.679 1.00 92.75 202 THR A N 1
ATOM 1561 C CA . THR A 1 202 ? 10.251 -6.331 -32.396 1.00 92.75 202 THR A CA 1
ATOM 1562 C C . THR A 1 202 ? 10.047 -6.215 -33.905 1.00 92.75 202 THR A C 1
ATOM 1564 O O . THR A 1 202 ? 8.917 -6.220 -34.392 1.00 92.75 202 THR A O 1
ATOM 1567 N N . LYS A 1 203 ? 11.148 -6.095 -34.650 1.00 91.50 203 LYS A N 1
ATOM 1568 C CA . LYS A 1 203 ? 11.191 -6.183 -36.112 1.00 91.50 203 LYS A CA 1
ATOM 1569 C C . LYS A 1 203 ? 11.996 -7.421 -36.498 1.00 91.50 203 LYS A C 1
ATOM 1571 O O . LYS A 1 203 ? 13.187 -7.508 -36.207 1.00 91.50 203 LYS A O 1
ATOM 1576 N N . GLU A 1 204 ? 11.335 -8.360 -37.156 1.00 91.69 204 GLU A N 1
ATOM 1577 C CA . GLU A 1 204 ? 11.961 -9.573 -37.679 1.00 91.69 204 GLU A CA 1
ATOM 1578 C C . GLU A 1 204 ? 12.803 -9.230 -38.915 1.00 91.69 204 GLU A C 1
ATOM 1580 O O . GLU A 1 204 ? 12.348 -8.507 -39.807 1.00 91.69 204 GLU A O 1
ATOM 1585 N N . ALA A 1 205 ? 14.040 -9.720 -38.960 1.00 87.12 205 ALA A N 1
ATOM 1586 C CA . ALA A 1 205 ? 14.949 -9.519 -40.079 1.00 87.12 205 ALA A CA 1
ATOM 1587 C C . ALA A 1 205 ? 15.815 -10.762 -40.301 1.00 87.12 205 ALA A C 1
ATOM 1589 O O . ALA A 1 205 ? 16.648 -11.089 -39.462 1.00 87.12 205 ALA A O 1
ATOM 1590 N N . ASP A 1 206 ? 15.643 -11.412 -41.455 1.00 84.69 206 ASP A N 1
ATOM 1591 C CA . ASP A 1 206 ? 16.362 -12.648 -41.802 1.00 84.69 206 ASP A CA 1
ATOM 1592 C C . ASP A 1 206 ? 17.401 -12.441 -42.924 1.00 84.69 206 ASP A C 1
ATOM 1594 O O . ASP A 1 206 ? 18.283 -13.271 -43.123 1.00 84.69 206 ASP A O 1
ATOM 1598 N N . GLU A 1 207 ? 17.361 -11.298 -43.622 1.00 84.69 207 GLU A N 1
ATOM 1599 C CA . GLU A 1 207 ? 18.298 -10.948 -44.698 1.00 84.69 207 GLU A CA 1
ATOM 1600 C C . GLU A 1 207 ? 18.796 -9.502 -44.588 1.00 84.69 207 GLU A C 1
ATOM 1602 O O . GLU A 1 207 ? 18.105 -8.613 -44.082 1.00 84.69 207 GLU A O 1
ATOM 1607 N N . LEU A 1 208 ? 19.991 -9.229 -45.128 1.00 82.88 208 LEU A N 1
ATOM 1608 C CA . LEU A 1 208 ? 20.660 -7.923 -45.029 1.00 82.88 208 LEU A CA 1
ATOM 1609 C C . LEU A 1 208 ? 19.805 -6.754 -45.550 1.00 82.88 208 LEU A C 1
ATOM 1611 O O . LEU A 1 208 ? 19.851 -5.650 -45.004 1.00 82.88 208 LEU A O 1
ATOM 1615 N N . SER A 1 209 ? 19.016 -6.987 -46.600 1.00 86.25 209 SER A N 1
ATOM 1616 C CA . SER A 1 209 ? 18.101 -5.991 -47.167 1.00 86.25 209 SER A CA 1
ATOM 1617 C C . SER A 1 209 ? 17.020 -5.572 -46.160 1.00 86.25 209 SER A C 1
ATOM 1619 O O . SER A 1 209 ? 16.689 -4.387 -46.063 1.00 86.25 209 SER A O 1
ATOM 1621 N N . VAL A 1 210 ? 16.526 -6.523 -45.365 1.00 83.25 210 VAL A N 1
ATOM 1622 C CA . VAL A 1 210 ? 15.522 -6.311 -44.319 1.00 83.25 210 VAL A CA 1
ATOM 1623 C C . VAL A 1 210 ? 16.133 -5.559 -43.143 1.00 83.25 210 VAL A C 1
ATOM 1625 O O . VAL A 1 210 ? 15.540 -4.587 -42.680 1.00 83.25 210 VAL A O 1
ATOM 1628 N N . TYR A 1 211 ? 17.355 -5.912 -42.727 1.00 84.00 211 TYR A N 1
ATOM 1629 C CA . TYR A 1 211 ? 18.076 -5.165 -41.688 1.00 84.00 211 TYR A CA 1
ATOM 1630 C C . TYR A 1 211 ? 18.279 -3.696 -42.058 1.00 84.00 211 TYR A C 1
ATOM 1632 O O . TYR A 1 211 ? 18.096 -2.834 -41.204 1.00 84.00 211 TYR A O 1
ATOM 1640 N N . ARG A 1 212 ? 18.621 -3.397 -43.318 1.00 84.38 212 ARG A N 1
ATOM 1641 C CA . ARG A 1 212 ? 18.781 -2.011 -43.790 1.00 84.38 212 ARG A CA 1
ATOM 1642 C C . ARG A 1 212 ? 17.464 -1.242 -43.740 1.00 84.38 212 ARG A C 1
ATOM 1644 O O . ARG A 1 212 ? 17.417 -0.184 -43.132 1.00 84.38 212 ARG A O 1
ATOM 1651 N N . LYS A 1 213 ? 16.381 -1.803 -44.287 1.00 86.19 213 LYS A N 1
ATOM 1652 C CA . LYS A 1 213 ? 15.049 -1.166 -44.241 1.00 86.19 213 LYS A CA 1
ATOM 1653 C C . LYS A 1 213 ? 14.521 -0.992 -42.816 1.00 86.19 213 LYS A C 1
ATOM 1655 O O . LYS A 1 213 ? 13.812 -0.038 -42.517 1.00 86.19 213 LYS A O 1
ATOM 1660 N N . ALA A 1 214 ? 14.859 -1.903 -41.903 1.00 83.31 214 ALA A N 1
ATOM 1661 C CA . ALA A 1 214 ? 14.421 -1.817 -40.513 1.00 83.31 214 ALA A CA 1
ATOM 1662 C C . ALA A 1 214 ? 14.980 -0.583 -39.777 1.00 83.31 214 ALA A C 1
ATOM 1664 O O . ALA A 1 214 ? 14.389 -0.187 -38.763 1.00 83.31 214 ALA A O 1
ATOM 1665 N N . GLN A 1 215 ? 16.059 0.020 -40.298 1.00 81.56 215 GLN A N 1
ATOM 1666 C CA . GLN A 1 215 ? 16.705 1.221 -39.764 1.00 81.56 215 GLN A CA 1
ATOM 1667 C C . GLN A 1 215 ? 15.982 2.524 -40.132 1.00 81.56 215 GLN A C 1
ATOM 1669 O O . GLN A 1 215 ? 16.247 3.562 -39.525 1.00 81.56 215 GLN A O 1
ATOM 1674 N N . ASP A 1 216 ? 15.065 2.481 -41.099 1.00 87.81 216 ASP A N 1
ATOM 1675 C CA . ASP A 1 216 ? 14.402 3.678 -41.602 1.00 87.81 216 ASP A CA 1
ATOM 1676 C C . ASP A 1 216 ? 13.550 4.349 -40.515 1.00 87.81 216 ASP A C 1
ATOM 1678 O O . ASP A 1 216 ? 12.768 3.709 -39.800 1.00 87.81 216 ASP A O 1
ATOM 1682 N N . GLY A 1 217 ? 13.699 5.671 -40.401 1.00 88.81 217 GLY A N 1
ATOM 1683 C CA . GLY A 1 217 ? 12.946 6.495 -39.455 1.00 88.81 217 GLY A CA 1
ATOM 1684 C C . GLY A 1 217 ? 13.389 6.373 -37.996 1.00 88.81 217 GLY A C 1
ATOM 1685 O O . GLY A 1 217 ? 12.628 6.790 -37.118 1.00 88.81 217 GLY A O 1
ATOM 1686 N N . LEU A 1 218 ? 14.571 5.802 -37.738 1.00 94.00 218 LEU A N 1
ATOM 1687 C CA . LEU A 1 218 ? 15.234 5.814 -36.435 1.00 94.00 218 LEU A CA 1
ATOM 1688 C C . LEU A 1 218 ? 16.102 7.067 -36.263 1.00 94.00 218 LEU A C 1
ATOM 1690 O O . LEU A 1 218 ? 16.753 7.510 -37.205 1.00 94.00 218 LEU A O 1
ATOM 1694 N N . ASP A 1 219 ? 16.174 7.580 -35.038 1.00 94.06 219 ASP A N 1
ATOM 1695 C CA . ASP A 1 219 ? 17.080 8.673 -34.662 1.00 94.06 219 ASP A CA 1
ATOM 1696 C C . ASP A 1 219 ? 18.465 8.150 -34.253 1.00 94.06 219 ASP A C 1
ATOM 1698 O O . ASP A 1 219 ? 19.456 8.875 -34.289 1.00 94.06 219 ASP A O 1
ATOM 1702 N N . SER A 1 220 ? 18.542 6.884 -33.828 1.00 94.19 220 SER A N 1
ATOM 1703 C CA . SER A 1 220 ? 19.788 6.233 -33.424 1.00 94.19 220 SER A CA 1
ATOM 1704 C C . SER A 1 220 ? 19.751 4.723 -33.653 1.00 94.19 220 SER A C 1
ATOM 1706 O O . SER A 1 220 ? 18.689 4.093 -33.657 1.00 94.19 220 SER A O 1
ATOM 1708 N N . LEU A 1 221 ? 20.932 4.132 -33.832 1.00 94.75 221 LEU A N 1
ATOM 1709 C CA . LEU A 1 221 ? 21.095 2.706 -34.075 1.00 94.75 221 LEU A CA 1
ATOM 1710 C C . LEU A 1 221 ? 22.253 2.143 -33.254 1.00 94.75 221 LEU A C 1
ATOM 1712 O O . LEU A 1 221 ? 23.351 2.698 -33.236 1.00 94.75 221 LEU A O 1
ATOM 1716 N N . VAL A 1 222 ? 22.008 1.006 -32.616 1.00 94.44 222 VAL A N 1
ATOM 1717 C CA . VAL A 1 222 ? 23.009 0.211 -31.907 1.00 94.44 222 VAL A CA 1
ATOM 1718 C C . VAL A 1 222 ? 23.124 -1.133 -32.609 1.00 94.44 222 VAL A C 1
ATOM 1720 O O . VAL A 1 222 ? 22.114 -1.768 -32.899 1.00 94.44 222 VAL A O 1
ATOM 1723 N N . ILE A 1 223 ? 24.350 -1.576 -32.877 1.00 93.12 223 ILE A N 1
ATOM 1724 C CA . ILE A 1 223 ? 24.627 -2.842 -33.561 1.00 93.12 223 ILE A CA 1
ATOM 1725 C C . ILE A 1 223 ? 25.596 -3.655 -32.713 1.00 93.12 223 ILE A C 1
ATOM 1727 O O . ILE A 1 223 ? 26.575 -3.111 -32.202 1.00 93.12 223 ILE A O 1
ATOM 1731 N N . GLY A 1 224 ? 25.342 -4.956 -32.578 1.00 91.06 224 GLY A N 1
ATOM 1732 C CA . GLY A 1 224 ? 26.276 -5.881 -31.938 1.00 91.06 224 GLY A CA 1
ATOM 1733 C C . GLY A 1 224 ? 25.862 -6.508 -30.605 1.00 91.06 224 GLY A C 1
ATOM 1734 O O . GLY A 1 224 ? 26.424 -7.565 -30.301 1.00 91.06 224 GLY A O 1
ATOM 1735 N N . PRO A 1 225 ? 24.915 -5.973 -29.800 1.00 94.06 225 PRO A N 1
ATOM 1736 C CA . PRO A 1 225 ? 24.522 -6.624 -28.553 1.00 94.06 225 PRO A CA 1
ATOM 1737 C C . PRO A 1 225 ? 24.091 -8.077 -28.767 1.00 94.06 225 PRO A C 1
ATOM 1739 O O . PRO A 1 225 ? 23.065 -8.353 -29.380 1.00 94.06 225 PRO A O 1
ATOM 1742 N N . GLY A 1 226 ? 24.871 -9.025 -28.248 1.00 89.81 226 GLY A N 1
ATOM 1743 C CA . GLY A 1 226 ? 24.527 -10.445 -28.301 1.00 89.81 226 GLY A CA 1
ATOM 1744 C C . GLY A 1 226 ? 24.679 -11.114 -29.668 1.00 89.81 226 GLY A C 1
ATOM 1745 O O . GLY A 1 226 ? 24.126 -12.192 -29.840 1.00 89.81 226 GLY A O 1
ATOM 1746 N N . PHE A 1 227 ? 25.415 -10.543 -30.627 1.00 86.62 227 PHE A N 1
ATOM 1747 C CA . PHE A 1 227 ? 25.713 -11.232 -31.897 1.00 86.62 227 PHE A CA 1
ATOM 1748 C C . PHE A 1 227 ? 26.661 -12.430 -31.764 1.00 86.62 227 PHE A C 1
ATOM 1750 O O . PHE A 1 227 ? 26.743 -13.255 -32.669 1.00 86.62 227 PHE A O 1
ATOM 1757 N N . GLY A 1 228 ? 27.355 -12.549 -30.633 1.00 74.75 228 GLY A N 1
ATOM 1758 C CA . GLY A 1 228 ? 28.405 -13.545 -30.467 1.00 74.75 228 GLY A CA 1
ATOM 1759 C C . GLY A 1 228 ? 29.632 -13.244 -31.328 1.00 74.75 228 GLY A C 1
ATOM 1760 O O . GLY A 1 228 ? 29.733 -12.209 -31.984 1.00 74.75 228 GLY A O 1
ATOM 1761 N N . THR A 1 229 ? 30.612 -14.139 -31.270 1.00 68.25 229 THR A N 1
ATOM 1762 C CA . THR A 1 229 ? 31.895 -14.028 -31.986 1.00 68.25 229 THR A CA 1
ATOM 1763 C C . THR A 1 229 ? 32.047 -15.077 -33.090 1.00 68.25 229 THR A C 1
ATOM 1765 O O . THR A 1 229 ? 33.152 -15.270 -33.590 1.00 68.25 229 THR A O 1
ATOM 1768 N N . GLY A 1 230 ? 30.969 -15.789 -33.441 1.00 55.84 230 GLY A N 1
ATOM 1769 C CA . GLY A 1 230 ? 31.005 -16.919 -34.371 1.00 55.84 230 GLY A CA 1
ATOM 1770 C C . GLY A 1 230 ? 31.427 -16.493 -35.777 1.00 55.84 230 GLY A C 1
ATOM 1771 O O . GLY A 1 230 ? 30.681 -15.776 -36.429 1.00 55.84 230 GLY A O 1
ATOM 1772 N N . ASN A 1 231 ? 32.628 -16.934 -36.176 1.00 51.81 231 ASN A N 1
ATOM 1773 C CA . ASN A 1 231 ? 33.302 -16.785 -37.474 1.00 51.81 231 ASN A CA 1
ATOM 1774 C C . ASN A 1 231 ? 32.981 -15.493 -38.243 1.00 51.81 231 ASN A C 1
ATOM 1776 O O . ASN A 1 231 ? 32.099 -15.464 -39.098 1.00 51.81 231 ASN A O 1
ATOM 1780 N N . ARG A 1 232 ? 33.758 -14.446 -37.935 1.00 45.44 232 ARG A N 1
ATOM 1781 C CA . ARG A 1 232 ? 33.958 -13.296 -38.828 1.00 45.44 232 ARG A CA 1
ATOM 1782 C C . ARG A 1 232 ? 34.548 -13.724 -40.165 1.00 45.44 232 ARG A C 1
ATOM 1784 O O . ARG A 1 232 ? 35.392 -14.649 -40.146 1.00 45.44 232 ARG A O 1
#

pLDDT: mean 89.95, std 10.28, range [45.44, 98.62]

Mean predicted aligned error: 12.85 Å

Foldseek 3Di:
DDKFKFKFKDFLVVQVVCCVPPVVVVCVQAADPVRVVVCVVVVVDSQSVQQLVRQLQGVQVRLVPGDDQAGNHQWHWDADPVRAIATDGDPSVCVSCVVVQWNDKGKDWDGDPGMIMMMIMTHHPPPVPDDPVDVDDDPDDDPPDALLPQFEEEEAAADVPQCVQLLVVQVVCVVVPHSAYEYEYAPVVQVVSCVPCVRHHYDHDDDPVSVVVVCPPGPYYHYYRHRDDPDD